Protein AF-A0A6N6VVK5-F1 (afdb_monomer)

Solvent-accessible surface area (backbone atoms only — not comparable to full-atom values): 15541 Å² total; per-residue (Å²): 109,68,68,51,53,50,50,18,48,57,48,13,49,44,52,65,76,68,57,92,74,58,57,48,42,50,53,51,51,40,42,53,57,29,54,77,76,74,82,47,65,14,42,32,78,93,77,74,37,81,33,44,57,71,82,47,49,40,66,47,51,69,76,51,37,70,45,72,78,43,89,62,37,61,38,56,48,29,26,48,38,40,44,29,48,40,49,30,50,56,53,48,54,53,46,50,65,72,79,45,90,68,56,68,66,58,54,50,45,56,50,48,54,57,66,69,30,66,67,50,55,51,46,70,72,46,72,41,48,70,71,32,48,46,61,32,39,52,48,50,29,50,53,22,56,74,69,66,36,61,67,61,21,50,51,36,51,56,54,44,50,26,54,32,56,67,49,17,58,54,26,31,52,55,8,48,51,29,46,75,75,42,59,78,85,45,24,58,57,10,48,49,32,24,52,52,10,51,51,48,37,44,48,41,69,63,46,50,43,52,74,65,47,93,65,93,77,56,76,69,50,65,83,39,47,88,49,23,95,42,75,66,42,40,72,42,9,67,77,80,37,42,69,58,40,48,54,66,57,66,30,67,78,52,47,54,50,52,45,57,56,48,50,56,52,49,59,52,36,64,71,66,81,76,52,89,54,81,89,73,60,74,94,122

Secondary structure (DSSP, 8-state):
-HHHHHHHHHHHHHHHHH-S--HHHHHHHHHHHGGGTSSSTT-BTTTTBS-GGGT---TTHHHHGGGGGSSSHHHHHHHHHHHHHHHHHHHHHHHHHHH----HHHHHHHHHHHHTSHHHHHHHHSSS-GGGGHHHHHHHHHHHHHTT-HHHHHHHHHHHHTT-TTHHHHHHHHHHHHHHHS-HHHHHHHHHHHHHHHHHHHIIIIIIHHHH-SSS--HHHHHTTTT-SSHHHHHTHHHHSHHHHHHHHT-HHHHHHHHHHHHHHHHHHHHSSS-TTSS-----

Foldseek 3Di:
DVVLLVVLLVQLVCLVPPDDPCPVLVQLLQQLPPCPDPVQRRQGPPVNASYPLLQWQAQCSVVLNVLNVDDPSLSVLSSVLSVLVSLLLVVLLVCCVPVHPDDPLVVVLVSVLVCPAVQNVVCSVDSGDLSSNQSNLVSQLVVCLVVVPVVSNLVSLVVNCNSGLCQLVVLLVQLVCQCVQHDPSSNVSSVSSNVSSVVSNCCRPPPVNVVSDPDDDDPVVVVQVLQHPDPVSNVCSCPVPVPSVCCVCPPPVNVVSVCVSVVSVVVVCVVVVPRPPPPDPDDD

Sequence (284 aa):
MIIFLLLTFSYGLKGFYLTESGYDVGFFLQALSNPYYNGIFQFKTISGINSFFLNHFEPFLFLLYPIKFLPYPSFFLYCLIFFFIALTFIFGIKFINKETNFPIEIK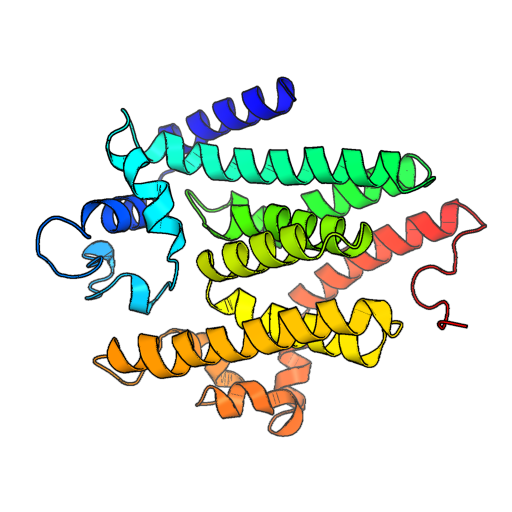FSLLLTCATSPFWIGVISYEFHEFSFIPFLYLMLFIFWYKKSYYKFLFFALLSLCFKETISITFIWSGLLLILFSIKKDKKFGFTLFILGVIFYYIYFKIILVNLKESSDTNFIGYYAKLGNSMFEVALSPILKPHVFIQSVMQFKNLSYLFCYYYLFCYILKKDGNHCCLLFQPFL

Nearest PDB structures (foldseek):
  5cwq-assembly1_A  TM=2.772E-01  e=7.875E+00  synthetic construct
  2yv6-assembly1_A  TM=2.882E-01  e=9.778E+00  Homo sapiens

Radius of gyration: 20.95 Å; Cα contacts (8 Å, |Δi|>4): 281; chains: 1; bounding box: 50×51×64 Å

Structure (mmCIF, N/CA/C/O backbone):
data_AF-A0A6N6VVK5-F1
#
_entry.id   AF-A0A6N6VVK5-F1
#
loop_
_atom_site.group_PDB
_atom_site.id
_atom_site.type_symbol
_atom_site.label_atom_id
_atom_site.label_alt_id
_atom_site.label_comp_id
_atom_site.label_asym_id
_atom_site.label_entity_id
_atom_site.label_seq_id
_atom_site.pdbx_PDB_ins_code
_atom_site.Cartn_x
_atom_site.Cartn_y
_atom_site.Cartn_z
_atom_site.occupancy
_atom_site.B_iso_or_equiv
_atom_site.auth_seq_id
_atom_site.auth_comp_id
_atom_site.auth_asym_id
_atom_site.auth_atom_id
_atom_site.pdbx_PDB_model_num
ATOM 1 N N . MET A 1 1 ? 3.630 18.410 11.735 1.00 62.56 1 MET A N 1
ATOM 2 C CA . MET A 1 1 ? 3.543 18.509 10.259 1.00 62.56 1 MET A CA 1
ATOM 3 C C . MET A 1 1 ? 4.848 19.029 9.672 1.00 62.56 1 MET A C 1
ATOM 5 O O . MET A 1 1 ? 5.455 18.294 8.916 1.00 62.56 1 MET A O 1
ATOM 9 N N . ILE A 1 2 ? 5.330 20.209 10.081 1.00 72.56 2 ILE A N 1
ATOM 10 C CA . ILE A 1 2 ? 6.598 20.795 9.595 1.00 72.56 2 ILE A CA 1
ATOM 11 C C . ILE A 1 2 ? 7.795 19.848 9.784 1.00 72.56 2 ILE A C 1
ATOM 13 O O . ILE A 1 2 ? 8.503 19.578 8.827 1.00 72.56 2 ILE A O 1
ATOM 17 N N . ILE A 1 3 ? 7.955 19.254 10.973 1.00 73.81 3 ILE A N 1
ATOM 18 C CA . ILE A 1 3 ? 9.037 18.288 11.251 1.00 73.81 3 ILE A CA 1
ATOM 19 C C . ILE A 1 3 ? 9.000 17.092 10.284 1.00 73.81 3 ILE A C 1
ATOM 21 O O . ILE A 1 3 ? 10.028 16.696 9.754 1.00 73.81 3 ILE A O 1
ATOM 25 N N . PHE A 1 4 ? 7.814 16.551 9.992 1.00 72.06 4 PHE A N 1
ATOM 26 C CA . PHE A 1 4 ? 7.667 15.434 9.055 1.00 72.06 4 PHE A CA 1
ATOM 27 C C . PHE A 1 4 ? 8.006 15.825 7.610 1.00 72.06 4 PHE A C 1
ATOM 29 O O . PHE A 1 4 ? 8.591 15.022 6.891 1.00 72.06 4 PHE A O 1
ATOM 36 N N . LEU A 1 5 ? 7.673 17.051 7.192 1.00 72.00 5 LEU A N 1
ATOM 37 C CA . LEU A 1 5 ? 8.031 17.564 5.866 1.00 72.00 5 LEU A CA 1
ATOM 38 C C . LEU A 1 5 ? 9.539 17.813 5.748 1.00 72.00 5 LEU A C 1
ATOM 40 O O . LEU A 1 5 ? 10.129 17.462 4.732 1.00 72.00 5 LEU A O 1
ATOM 44 N N . LEU A 1 6 ? 10.172 18.338 6.800 1.00 74.06 6 LEU A N 1
ATOM 45 C CA . LEU A 1 6 ? 11.626 18.504 6.852 1.00 74.06 6 LEU A CA 1
ATOM 46 C C . LEU A 1 6 ? 12.341 17.153 6.794 1.00 74.06 6 LEU A C 1
ATOM 48 O O . LEU A 1 6 ? 13.243 16.988 5.985 1.00 74.06 6 LEU A O 1
ATOM 52 N N . LEU A 1 7 ? 11.889 16.160 7.568 1.00 73.44 7 LEU A N 1
ATOM 53 C CA . LEU A 1 7 ? 12.437 14.802 7.509 1.00 73.44 7 LEU A CA 1
ATOM 54 C C . LEU A 1 7 ? 12.236 14.169 6.128 1.00 73.44 7 LEU A C 1
ATOM 56 O O . LEU A 1 7 ? 13.166 13.570 5.603 1.00 73.44 7 LEU A O 1
ATOM 60 N N . THR A 1 8 ? 11.064 14.353 5.514 1.00 75.00 8 THR A N 1
ATOM 61 C CA . THR A 1 8 ? 10.783 13.899 4.139 1.00 75.00 8 THR A CA 1
ATOM 62 C C . THR A 1 8 ? 11.792 14.484 3.155 1.00 75.00 8 THR A C 1
ATOM 64 O O . THR A 1 8 ? 12.382 13.753 2.365 1.00 75.00 8 THR A O 1
ATOM 67 N N . PHE A 1 9 ? 12.039 15.791 3.241 1.00 75.75 9 PHE A N 1
ATOM 68 C CA . PHE A 1 9 ? 12.973 16.489 2.367 1.00 75.75 9 PHE A CA 1
ATOM 69 C C . PHE A 1 9 ? 14.430 16.065 2.609 1.00 75.75 9 PHE A C 1
ATOM 71 O O . PHE A 1 9 ? 15.146 15.743 1.663 1.00 75.75 9 PHE A O 1
ATOM 78 N N . SER A 1 10 ? 14.867 15.986 3.870 1.00 73.94 10 SER A N 1
ATOM 79 C CA . SER A 1 10 ? 16.215 15.531 4.235 1.00 73.94 10 SER A CA 1
ATOM 80 C C . SER A 1 10 ? 16.485 14.092 3.792 1.00 73.94 10 SER A C 1
ATOM 82 O O . SER A 1 10 ? 17.588 13.783 3.344 1.00 73.94 10 SER A O 1
ATOM 84 N N . TYR A 1 11 ? 15.486 13.212 3.867 1.00 69.12 11 TYR A N 1
ATOM 85 C CA . TYR A 1 11 ? 15.603 11.851 3.348 1.00 69.12 11 TYR A CA 1
ATOM 86 C C . TYR A 1 11 ? 15.550 11.790 1.822 1.00 69.12 11 TYR A C 1
ATOM 88 O O . TYR A 1 11 ? 16.253 10.967 1.247 1.00 69.12 11 TYR A O 1
ATOM 96 N N . GLY A 1 12 ? 14.801 12.675 1.161 1.00 67.44 12 GLY A N 1
ATOM 97 C CA . GLY A 1 12 ? 14.883 12.851 -0.289 1.00 67.44 12 GLY A CA 1
ATOM 98 C C . GLY A 1 12 ? 16.299 13.212 -0.743 1.00 67.44 12 GLY A C 1
ATOM 99 O O . GLY A 1 12 ? 16.801 12.642 -1.706 1.00 67.44 12 GLY A O 1
ATOM 100 N N . LEU A 1 13 ? 16.985 14.088 0.001 1.00 73.06 13 LEU A N 1
ATOM 101 C CA . LEU A 1 13 ? 18.389 14.428 -0.254 1.00 73.06 13 LEU A CA 1
ATOM 102 C C . LEU A 1 13 ? 19.315 13.232 -0.016 1.00 73.06 13 LEU A C 1
ATOM 104 O O . LEU A 1 13 ? 20.186 12.971 -0.841 1.00 73.06 13 LEU A O 1
ATOM 108 N N . LYS A 1 14 ? 19.108 12.472 1.068 1.00 75.50 14 LYS A N 1
ATOM 109 C CA . LYS A 1 14 ? 19.841 11.218 1.308 1.00 75.50 14 LYS A CA 1
ATOM 110 C C . LYS A 1 14 ? 19.645 10.243 0.145 1.00 75.50 14 LYS A C 1
ATOM 112 O O . LYS A 1 14 ? 20.624 9.732 -0.373 1.00 75.50 14 LYS A O 1
ATOM 117 N N . GLY A 1 15 ? 18.403 10.010 -0.268 1.00 66.50 15 GLY A N 1
ATOM 118 C CA . GLY A 1 15 ? 18.075 9.146 -1.398 1.00 66.50 15 GLY A CA 1
ATOM 119 C C . GLY A 1 15 ? 18.758 9.602 -2.684 1.00 66.50 15 GLY A C 1
ATOM 120 O O . GLY A 1 15 ? 19.369 8.809 -3.376 1.00 66.50 15 GLY A O 1
ATOM 121 N N . PHE A 1 16 ? 18.739 10.900 -2.974 1.00 66.62 16 PHE A N 1
ATOM 122 C CA . PHE A 1 16 ? 19.335 11.435 -4.197 1.00 66.62 16 PHE A CA 1
ATOM 123 C C . PHE A 1 16 ? 20.873 11.389 -4.221 1.00 66.62 16 PHE A C 1
ATOM 125 O O . PHE A 1 16 ? 21.449 11.143 -5.275 1.00 66.62 16 PHE A O 1
ATOM 132 N N . TYR A 1 17 ? 21.542 11.629 -3.088 1.00 69.75 17 TYR A N 1
ATOM 133 C CA . TYR A 1 17 ? 23.006 11.742 -3.034 1.00 69.75 17 TYR A CA 1
ATOM 134 C C . TYR A 1 17 ? 23.734 10.492 -2.520 1.00 69.75 17 TYR A C 1
ATOM 136 O O . TYR A 1 17 ? 24.942 10.393 -2.717 1.00 69.75 17 TYR A O 1
ATOM 144 N N . LEU A 1 18 ? 23.052 9.578 -1.820 1.00 64.62 18 LEU A N 1
ATOM 145 C CA . LEU A 1 18 ? 23.696 8.518 -1.028 1.00 64.62 18 LEU A CA 1
ATOM 146 C C . LEU A 1 18 ? 23.216 7.094 -1.357 1.00 64.62 18 LEU A C 1
ATOM 148 O O . LEU A 1 18 ? 23.623 6.160 -0.670 1.00 64.62 18 LEU A O 1
ATOM 152 N N . THR A 1 19 ? 22.361 6.895 -2.364 1.00 64.69 19 THR A N 1
ATOM 153 C CA . THR A 1 19 ? 22.017 5.544 -2.847 1.00 64.69 19 THR A CA 1
ATOM 154 C C . THR A 1 19 ? 22.910 5.145 -4.010 1.00 64.69 19 THR A C 1
ATOM 156 O O . THR A 1 19 ? 23.061 5.902 -4.965 1.00 64.69 19 THR A O 1
ATOM 159 N N . GLU A 1 20 ? 23.479 3.945 -3.940 1.00 58.28 20 GLU A N 1
ATOM 160 C CA . GLU A 1 20 ? 24.541 3.512 -4.852 1.00 58.28 20 GLU A CA 1
ATOM 161 C C . GLU A 1 20 ? 24.038 2.961 -6.199 1.00 58.28 20 GLU A C 1
ATOM 163 O O . GLU A 1 20 ? 24.830 2.876 -7.134 1.00 58.28 20 GLU A O 1
ATOM 168 N N . SER A 1 21 ? 22.755 2.586 -6.333 1.00 74.62 21 SER A N 1
ATOM 169 C CA . SER A 1 21 ? 22.298 1.803 -7.497 1.00 74.62 21 SER A CA 1
ATOM 170 C C . SER A 1 21 ? 21.512 2.589 -8.552 1.00 74.62 21 SER A C 1
ATOM 172 O O . SER A 1 21 ? 21.665 2.327 -9.744 1.00 74.62 21 SER A O 1
ATOM 174 N N . GLY A 1 22 ? 20.653 3.527 -8.145 1.00 75.75 22 GLY A N 1
ATOM 175 C CA . GLY A 1 22 ? 19.688 4.196 -9.022 1.00 75.75 22 GLY A CA 1
ATOM 176 C C . GLY A 1 22 ? 18.659 3.253 -9.666 1.00 75.75 22 GLY A C 1
ATOM 177 O O . GLY A 1 22 ? 17.978 3.670 -10.608 1.00 75.75 22 GLY A O 1
ATOM 178 N N . TYR A 1 23 ? 18.581 1.985 -9.241 1.00 82.81 23 TYR A N 1
ATOM 179 C CA . TYR A 1 23 ? 17.905 0.924 -9.984 1.00 82.81 23 TYR A CA 1
ATOM 180 C C . TYR A 1 23 ? 16.386 1.114 -10.032 1.00 82.81 23 TYR A C 1
ATOM 182 O O . TYR A 1 23 ? 15.823 1.239 -11.124 1.00 82.81 23 TYR A O 1
ATOM 190 N N . ASP A 1 24 ? 15.712 1.184 -8.877 1.00 83.25 24 ASP A N 1
ATOM 191 C CA . ASP A 1 24 ? 14.250 1.314 -8.853 1.00 83.25 24 ASP A CA 1
ATOM 192 C C . ASP A 1 24 ? 13.833 2.676 -9.411 1.00 83.25 24 ASP A C 1
ATOM 194 O O . ASP A 1 24 ? 12.939 2.785 -10.249 1.00 83.25 24 ASP A O 1
ATOM 198 N N . VAL A 1 25 ? 14.529 3.743 -9.022 1.00 86.19 25 VAL A N 1
ATOM 199 C CA . VAL A 1 25 ? 14.211 5.091 -9.506 1.00 86.19 25 VAL A CA 1
ATOM 200 C C . VAL A 1 25 ? 14.391 5.191 -11.019 1.00 86.19 25 VAL A C 1
ATOM 202 O O . VAL A 1 25 ? 13.521 5.736 -11.700 1.00 86.19 2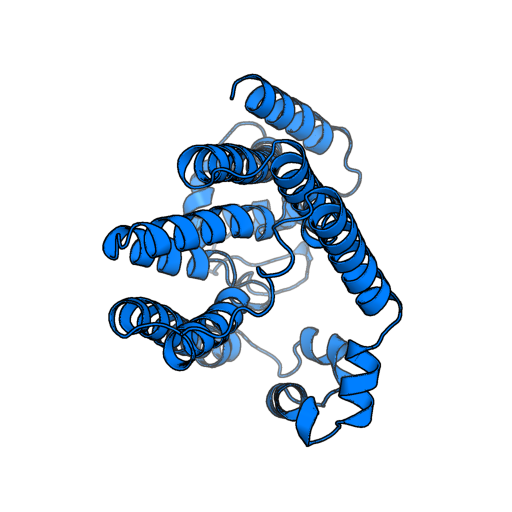5 VAL A O 1
ATOM 205 N N . GLY A 1 26 ? 15.466 4.626 -11.572 1.00 85.69 26 GLY A N 1
ATOM 206 C CA . GLY A 1 26 ? 15.686 4.551 -13.016 1.00 85.69 26 GLY A CA 1
ATOM 207 C C . GLY A 1 26 ? 14.576 3.781 -13.732 1.00 85.69 26 GLY A C 1
ATOM 208 O O . GLY A 1 26 ? 14.073 4.233 -14.764 1.00 85.69 26 GLY A O 1
ATOM 209 N N . PHE A 1 27 ? 14.127 2.668 -13.149 1.00 82.94 27 PHE A N 1
ATOM 210 C CA . PHE A 1 27 ? 13.027 1.856 -13.666 1.00 82.94 27 PHE A CA 1
ATOM 211 C C . PHE A 1 27 ? 11.714 2.639 -13.759 1.00 82.94 27 PHE A C 1
ATOM 213 O O . PHE A 1 27 ? 11.041 2.620 -14.795 1.00 82.94 27 PHE A O 1
ATOM 220 N N . PHE A 1 28 ? 11.366 3.383 -12.711 1.00 87.31 28 PHE A N 1
ATOM 221 C CA . PHE A 1 28 ? 10.156 4.200 -12.686 1.00 87.31 28 PHE A CA 1
ATOM 222 C C . PHE A 1 28 ? 10.257 5.445 -13.571 1.00 87.31 28 PHE A C 1
ATOM 224 O O . PHE A 1 28 ? 9.301 5.776 -14.270 1.00 87.31 28 PHE A O 1
ATOM 231 N N . LEU A 1 29 ? 11.414 6.105 -13.638 1.00 87.44 29 LEU A N 1
ATOM 232 C CA . LEU A 1 29 ? 11.623 7.231 -14.556 1.00 87.44 29 LEU A CA 1
ATOM 233 C C . LEU A 1 29 ? 11.531 6.807 -16.024 1.00 87.44 29 LEU A C 1
ATOM 235 O O . LEU A 1 29 ? 10.946 7.527 -16.840 1.00 87.44 29 LEU A O 1
ATOM 239 N N . GLN A 1 30 ? 12.051 5.627 -16.361 1.00 84.38 30 GLN A N 1
ATOM 240 C CA . GLN A 1 30 ? 11.882 5.038 -17.685 1.00 84.38 30 GLN A CA 1
ATOM 241 C C . GLN A 1 30 ? 10.399 4.769 -17.982 1.00 84.38 30 GLN A C 1
ATOM 243 O O . GLN A 1 30 ? 9.906 5.145 -19.048 1.00 84.38 30 GLN A O 1
ATOM 248 N N . ALA A 1 31 ? 9.666 4.203 -17.019 1.00 82.00 31 ALA A N 1
ATOM 249 C CA . ALA A 1 31 ? 8.228 3.960 -17.132 1.00 82.00 31 ALA A CA 1
ATOM 250 C C . ALA A 1 31 ? 7.412 5.243 -17.351 1.00 82.00 31 ALA A C 1
ATOM 252 O O . ALA A 1 31 ? 6.446 5.228 -18.109 1.00 82.00 31 ALA A O 1
ATOM 253 N N . LEU A 1 32 ? 7.804 6.359 -16.726 1.00 84.44 32 LEU A N 1
ATOM 254 C CA . LEU A 1 32 ? 7.166 7.669 -16.910 1.00 84.44 32 LEU A CA 1
ATOM 255 C C . LEU A 1 32 ? 7.534 8.326 -18.248 1.00 84.44 32 LEU A C 1
ATOM 257 O O . LEU A 1 32 ? 6.753 9.102 -18.805 1.00 84.44 32 LEU A O 1
ATOM 261 N N . SER A 1 33 ? 8.720 8.028 -18.775 1.00 77.31 33 SER A N 1
ATOM 262 C CA . SER A 1 33 ? 9.236 8.640 -20.003 1.00 77.31 33 SER A CA 1
ATOM 263 C C . SER A 1 33 ? 8.720 7.948 -21.264 1.00 77.31 33 SER A C 1
ATOM 265 O O . SER A 1 33 ? 8.359 8.625 -22.226 1.00 77.31 33 SER A O 1
ATOM 267 N N . ASN A 1 34 ? 8.597 6.620 -21.236 1.00 70.25 34 ASN A N 1
ATOM 268 C CA . ASN A 1 34 ? 8.286 5.786 -22.400 1.00 70.25 34 ASN A CA 1
ATOM 269 C C . ASN A 1 34 ? 6.843 5.773 -22.952 1.00 70.25 34 ASN A C 1
ATOM 271 O O . ASN A 1 34 ? 6.716 5.439 -24.129 1.00 70.25 34 ASN A O 1
ATOM 275 N N . PRO A 1 35 ? 5.758 6.153 -22.241 1.00 63.34 35 PRO A N 1
ATOM 276 C CA . PRO A 1 35 ? 4.406 6.058 -22.799 1.00 63.34 35 PRO A CA 1
ATOM 277 C C . PRO A 1 35 ? 4.162 6.991 -23.997 1.00 63.34 35 PRO A C 1
ATOM 279 O O . PRO A 1 35 ? 3.171 6.822 -24.697 1.00 63.34 35 PRO A O 1
ATOM 282 N N . TYR A 1 36 ? 5.042 7.972 -24.232 1.00 57.56 36 TYR A N 1
ATOM 283 C CA . TYR A 1 36 ? 4.778 9.088 -25.146 1.00 57.56 36 TYR A CA 1
ATOM 284 C C . TYR A 1 36 ? 5.713 9.172 -26.355 1.00 57.56 36 TYR A C 1
ATOM 286 O O . TYR A 1 36 ? 5.443 9.970 -27.244 1.00 57.56 36 TYR A O 1
ATOM 294 N N . TYR A 1 37 ? 6.786 8.376 -26.414 1.00 52.97 37 TYR A N 1
ATOM 295 C CA . TYR A 1 37 ? 7.773 8.515 -27.492 1.00 52.97 37 TYR A CA 1
ATOM 296 C C . TYR A 1 37 ? 7.507 7.614 -28.707 1.00 52.97 37 TYR A C 1
ATOM 298 O O . TYR A 1 37 ? 7.725 8.069 -29.820 1.00 52.97 37 TYR A O 1
ATOM 306 N N . ASN A 1 38 ? 6.981 6.392 -28.529 1.00 51.97 38 ASN A N 1
ATOM 307 C CA . ASN A 1 38 ? 6.912 5.402 -29.623 1.00 51.97 38 ASN A CA 1
ATOM 308 C C . ASN A 1 38 ? 5.560 4.672 -29.768 1.00 51.97 38 ASN A C 1
ATOM 310 O O . ASN A 1 38 ? 5.486 3.669 -30.469 1.00 51.97 38 ASN A O 1
ATOM 314 N N . GLY A 1 39 ? 4.497 5.093 -29.068 1.00 54.34 39 GLY A N 1
ATOM 315 C CA . GLY A 1 39 ? 3.194 4.398 -29.097 1.00 54.34 39 GLY A CA 1
ATOM 316 C C . GLY A 1 39 ? 3.182 3.001 -28.447 1.00 54.34 39 GLY A C 1
ATOM 317 O O . GLY A 1 39 ? 2.145 2.344 -28.425 1.00 54.34 39 GLY A O 1
ATOM 318 N N . ILE A 1 40 ? 4.313 2.559 -27.884 1.00 55.16 40 ILE A N 1
ATOM 319 C CA . ILE A 1 40 ? 4.466 1.297 -27.155 1.00 55.16 40 ILE A CA 1
ATOM 320 C C . ILE A 1 40 ? 4.374 1.607 -25.659 1.00 55.16 40 ILE A C 1
ATOM 322 O O . ILE A 1 40 ? 5.197 2.346 -25.113 1.00 55.16 40 ILE A O 1
ATOM 326 N N . PHE A 1 41 ? 3.358 1.065 -24.987 1.00 57.66 41 PHE A N 1
ATOM 327 C CA . PHE A 1 41 ? 3.116 1.317 -23.567 1.00 57.66 41 PHE A CA 1
ATOM 328 C C . PHE A 1 41 ? 4.298 0.860 -22.693 1.00 57.66 41 PHE A C 1
ATOM 330 O O . PHE A 1 41 ? 4.467 -0.327 -22.415 1.00 57.66 41 PHE A O 1
ATOM 337 N N . GLN A 1 42 ? 5.060 1.840 -22.193 1.00 60.53 42 GLN A N 1
ATOM 338 C CA . GLN A 1 42 ? 6.001 1.708 -21.076 1.00 60.53 42 GLN A CA 1
ATOM 339 C C . GLN A 1 42 ? 7.056 0.593 -21.241 1.00 60.53 42 GLN A C 1
ATOM 341 O O . GLN A 1 42 ? 7.254 -0.206 -20.334 1.00 60.53 42 GLN A O 1
ATOM 346 N N . PHE A 1 43 ? 7.746 0.525 -22.382 1.00 61.84 43 PHE A N 1
ATOM 347 C CA . PHE A 1 43 ? 8.858 -0.418 -22.598 1.00 61.84 43 PHE A CA 1
ATOM 348 C C . PHE A 1 43 ? 9.929 -0.331 -21.485 1.00 61.84 43 PHE A C 1
ATOM 350 O O . PHE A 1 43 ? 10.183 0.757 -20.969 1.00 61.84 43 PHE A O 1
ATOM 357 N N . LYS A 1 44 ? 10.585 -1.437 -21.114 1.00 60.75 44 LYS A N 1
ATOM 358 C CA . LYS A 1 44 ? 11.650 -1.471 -20.092 1.00 60.75 44 LYS A CA 1
ATOM 359 C C . LYS A 1 44 ? 12.955 -2.007 -20.676 1.00 60.75 44 LYS A C 1
ATOM 361 O O . LYS A 1 44 ? 13.147 -3.220 -20.742 1.00 60.75 44 LYS A O 1
ATOM 366 N N . THR A 1 45 ? 13.900 -1.129 -21.020 1.00 59.88 45 THR A N 1
ATOM 367 C CA . THR A 1 45 ? 15.212 -1.583 -21.528 1.00 59.88 45 THR A CA 1
ATOM 368 C C . THR A 1 45 ? 16.060 -2.229 -20.429 1.00 59.88 45 THR A C 1
ATOM 370 O O . THR A 1 45 ? 16.776 -3.179 -20.716 1.00 59.88 45 THR A O 1
ATOM 373 N N . ILE A 1 46 ? 15.949 -1.772 -19.172 1.00 58.19 46 ILE A N 1
ATOM 374 C CA . ILE A 1 46 ? 16.792 -2.233 -18.046 1.00 58.19 46 ILE A CA 1
ATOM 375 C C . ILE A 1 46 ? 16.563 -3.717 -17.710 1.00 58.19 46 ILE A C 1
ATOM 377 O O . ILE A 1 46 ? 17.483 -4.405 -17.285 1.00 58.19 46 ILE A O 1
ATOM 381 N N . SER A 1 47 ? 15.346 -4.221 -17.926 1.00 59.19 47 SER A N 1
ATOM 382 C CA . SER A 1 47 ? 14.992 -5.630 -17.687 1.00 59.19 47 SER A CA 1
ATOM 383 C C . SER A 1 47 ? 14.779 -6.430 -18.976 1.00 59.19 47 SER A C 1
ATOM 385 O O . SER A 1 47 ? 14.474 -7.615 -18.901 1.00 59.19 47 SER A O 1
ATOM 387 N N . GLY A 1 48 ? 14.933 -5.800 -20.149 1.00 61.06 48 GLY A N 1
ATOM 388 C CA . GLY A 1 48 ? 14.650 -6.422 -21.446 1.00 61.06 48 GLY A CA 1
ATOM 389 C C . GLY A 1 48 ? 13.177 -6.799 -21.645 1.00 61.06 48 GLY A C 1
ATOM 390 O O . GLY A 1 48 ? 12.889 -7.752 -22.360 1.00 61.06 48 GLY A O 1
ATOM 391 N N . ILE A 1 49 ? 12.245 -6.096 -20.988 1.00 65.31 49 ILE A N 1
ATOM 392 C CA . ILE A 1 49 ? 10.815 -6.433 -20.994 1.00 65.31 49 ILE A CA 1
ATOM 393 C C . ILE A 1 49 ? 10.044 -5.438 -21.857 1.00 65.31 49 ILE A C 1
ATOM 395 O O . ILE A 1 49 ? 10.141 -4.221 -21.676 1.00 65.31 49 ILE A O 1
ATOM 399 N N . ASN A 1 50 ? 9.202 -5.969 -22.743 1.00 66.00 50 ASN A N 1
ATOM 400 C CA . ASN A 1 50 ? 8.493 -5.181 -23.751 1.00 66.00 50 ASN A CA 1
ATOM 401 C C . ASN A 1 50 ? 7.417 -4.236 -23.179 1.00 66.00 50 ASN A C 1
ATOM 403 O O . ASN A 1 50 ? 6.984 -3.311 -23.864 1.00 66.00 50 ASN A O 1
ATOM 407 N N . SER A 1 51 ? 7.012 -4.407 -21.915 1.00 71.00 51 SER A N 1
ATOM 408 C CA . SER A 1 51 ? 6.078 -3.505 -21.234 1.00 71.00 51 SER A CA 1
ATOM 409 C C . SER A 1 51 ? 6.264 -3.481 -19.717 1.00 71.00 51 SER A C 1
ATOM 411 O O . SER A 1 51 ? 6.491 -4.507 -19.079 1.00 71.00 51 SER A O 1
ATOM 413 N N . PHE A 1 52 ? 6.090 -2.313 -19.097 1.00 74.50 52 PHE A N 1
ATOM 414 C CA . PHE A 1 52 ? 6.140 -2.158 -17.648 1.00 74.50 52 PHE A CA 1
ATOM 415 C C . PHE A 1 52 ? 5.061 -2.983 -16.955 1.00 74.50 52 PHE A C 1
ATOM 417 O O . PHE A 1 52 ? 5.352 -3.635 -15.945 1.00 74.50 52 PHE A O 1
ATOM 424 N N . PHE A 1 53 ? 3.881 -3.017 -17.572 1.00 75.00 53 PHE A N 1
ATOM 425 C CA . PHE A 1 53 ? 2.678 -3.687 -17.095 1.00 75.00 53 PHE A CA 1
ATOM 426 C C . PHE A 1 53 ? 2.760 -5.215 -17.073 1.00 75.00 53 PHE A C 1
ATOM 428 O O . PHE A 1 53 ? 1.896 -5.850 -16.478 1.00 75.00 53 PHE A O 1
ATOM 435 N N . LEU A 1 54 ? 3.808 -5.806 -17.658 1.00 72.81 54 LEU A N 1
ATOM 436 C CA . LEU A 1 54 ? 4.070 -7.245 -17.564 1.00 72.81 54 LEU A CA 1
ATOM 437 C C . LEU A 1 54 ? 4.485 -7.694 -16.163 1.00 72.81 54 LEU A C 1
ATOM 439 O O . LEU A 1 54 ? 4.127 -8.788 -15.735 1.00 72.81 54 LEU A O 1
ATOM 443 N N . ASN A 1 55 ? 5.243 -6.852 -15.460 1.00 73.69 55 ASN A N 1
ATOM 444 C CA . ASN A 1 55 ? 5.738 -7.165 -14.119 1.00 73.69 55 ASN A CA 1
ATOM 445 C C . ASN A 1 55 ? 5.042 -6.357 -13.021 1.00 73.69 55 ASN A C 1
ATOM 447 O O . ASN A 1 55 ? 5.162 -6.705 -11.851 1.00 73.69 55 ASN A O 1
ATOM 451 N N . HIS A 1 56 ? 4.407 -5.245 -13.390 1.00 78.81 56 HIS A N 1
ATOM 452 C CA . HIS A 1 56 ? 3.876 -4.257 -12.461 1.00 78.81 56 HIS A CA 1
ATOM 453 C C . HIS A 1 56 ? 2.647 -3.596 -13.076 1.00 78.81 56 HIS A C 1
ATOM 455 O O . HIS A 1 56 ? 2.791 -2.751 -13.961 1.00 78.81 56 HIS A O 1
ATOM 461 N N . PHE A 1 57 ? 1.440 -3.923 -12.619 1.00 84.12 57 PHE A N 1
ATOM 462 C CA . PHE A 1 57 ? 0.250 -3.214 -13.085 1.00 84.12 57 PHE A CA 1
ATOM 463 C C . PHE A 1 57 ? -0.115 -2.061 -12.181 1.00 84.12 57 PHE A C 1
ATOM 465 O O . PHE A 1 57 ? -0.857 -2.185 -11.207 1.00 84.12 57 PHE A O 1
ATOM 472 N N . GLU A 1 58 ? 0.431 -0.910 -12.563 1.00 87.94 58 GLU A N 1
ATOM 473 C CA . GLU A 1 58 ? 0.443 0.285 -11.735 1.00 87.94 58 GLU A CA 1
ATOM 474 C C . GLU A 1 58 ? -0.071 1.511 -12.509 1.00 87.94 58 GLU A C 1
ATOM 476 O O . GLU A 1 58 ? 0.690 2.435 -12.815 1.00 87.94 58 GLU A O 1
ATOM 481 N N . PRO A 1 59 ? -1.375 1.559 -12.854 1.00 87.56 59 PRO A N 1
ATOM 482 C CA . PRO A 1 59 ? -1.970 2.711 -13.534 1.00 87.56 59 PRO A CA 1
ATOM 483 C C . PRO A 1 59 ? -1.731 4.060 -12.840 1.00 87.56 59 PRO A C 1
ATOM 485 O O . PRO A 1 59 ? -1.781 5.102 -13.493 1.00 87.56 59 PRO A O 1
ATOM 488 N N . PHE A 1 60 ? -1.453 4.081 -11.531 1.00 89.25 60 PHE A N 1
ATOM 489 C CA . PHE A 1 60 ? -1.153 5.319 -10.809 1.00 89.25 60 PHE A CA 1
ATOM 490 C C . PHE A 1 60 ? 0.041 6.088 -11.394 1.00 89.25 60 PHE A C 1
ATOM 492 O O . PHE A 1 60 ? 0.114 7.303 -11.219 1.00 89.25 60 PHE A O 1
ATOM 499 N N . LEU A 1 61 ? 0.944 5.428 -12.127 1.00 87.19 61 LEU A N 1
ATOM 500 C CA . LEU A 1 61 ? 2.079 6.089 -12.772 1.00 87.19 61 LEU A CA 1
ATOM 501 C C . LEU A 1 61 ? 1.653 7.181 -13.756 1.00 87.19 61 LEU A C 1
ATOM 503 O O . LEU A 1 61 ? 2.368 8.169 -13.906 1.00 87.19 61 LEU A O 1
ATOM 507 N N . PHE A 1 62 ? 0.461 7.089 -14.353 1.00 85.94 62 PHE A N 1
ATOM 508 C CA . PHE A 1 62 ? -0.076 8.179 -15.174 1.00 85.94 62 PHE A CA 1
ATOM 509 C C . PHE A 1 62 ? -0.290 9.470 -14.371 1.00 85.94 62 PHE A C 1
ATOM 511 O O . PHE A 1 62 ? -0.106 10.560 -14.906 1.00 85.94 62 PHE A O 1
ATOM 518 N N . LEU A 1 63 ? -0.607 9.370 -13.075 1.00 88.56 63 LEU A N 1
ATOM 519 C CA . LEU A 1 63 ? -0.721 10.531 -12.184 1.00 88.56 63 LEU A CA 1
ATOM 520 C C . LEU A 1 63 ? 0.646 11.131 -11.846 1.00 88.56 63 LEU A C 1
ATOM 522 O O . LEU A 1 63 ? 0.741 12.327 -11.579 1.00 88.56 63 LEU A O 1
ATOM 526 N N . LEU A 1 64 ? 1.699 10.313 -11.865 1.00 89.94 64 LEU A N 1
ATOM 527 C CA . LEU A 1 64 ? 3.071 10.756 -11.623 1.00 89.94 64 LEU A CA 1
ATOM 528 C C . LEU A 1 64 ? 3.756 11.290 -12.884 1.00 89.94 64 LEU A C 1
ATOM 530 O O . LEU A 1 64 ? 4.854 11.831 -12.791 1.00 89.94 64 LEU A O 1
ATOM 534 N N . TYR A 1 65 ? 3.113 11.204 -14.052 1.00 88.19 65 TYR A N 1
ATOM 535 C CA . TYR A 1 65 ? 3.672 11.676 -15.317 1.00 88.19 65 TYR A CA 1
ATOM 536 C C . TYR A 1 65 ? 4.244 13.104 -15.268 1.00 88.19 65 TYR A C 1
ATOM 538 O O . TYR A 1 65 ? 5.363 13.293 -15.750 1.00 88.19 65 TYR A O 1
ATOM 546 N N . PRO A 1 66 ? 3.579 14.102 -14.647 1.00 89.94 66 PRO A N 1
ATOM 547 C CA . PRO A 1 66 ? 4.123 15.457 -14.577 1.00 89.94 66 PRO A CA 1
ATOM 548 C C . PRO A 1 66 ? 5.488 15.555 -13.878 1.00 89.94 66 PRO A C 1
ATOM 550 O O . PRO A 1 66 ? 6.254 16.470 -14.174 1.00 89.94 66 PRO A O 1
ATOM 553 N N . ILE A 1 67 ? 5.830 14.608 -12.993 1.00 90.00 67 ILE A N 1
ATOM 554 C CA . ILE A 1 67 ? 7.091 14.615 -12.235 1.00 90.00 67 ILE A CA 1
ATOM 555 C C . ILE A 1 67 ? 8.297 14.544 -13.162 1.00 90.00 67 ILE A C 1
ATOM 557 O O . ILE A 1 67 ? 9.316 15.156 -12.857 1.00 90.00 67 ILE A O 1
ATOM 561 N N . LYS A 1 68 ? 8.186 13.876 -14.317 1.00 87.94 68 LYS A N 1
ATOM 562 C CA . LYS A 1 68 ? 9.316 13.728 -15.247 1.00 87.94 68 LYS A CA 1
ATOM 563 C C . LYS A 1 68 ? 9.847 15.063 -15.784 1.00 87.94 68 LYS A C 1
ATOM 565 O O . LYS A 1 68 ? 10.971 15.112 -16.265 1.00 87.94 68 LYS A O 1
ATOM 570 N N . PHE A 1 69 ? 9.027 16.115 -15.743 1.00 89.44 69 PHE A N 1
ATOM 571 C CA . PHE A 1 69 ? 9.377 17.449 -16.232 1.00 89.44 69 PHE A CA 1
ATOM 572 C C . PHE A 1 69 ? 9.961 18.357 -15.143 1.00 89.44 69 PHE A C 1
ATOM 574 O O . PHE A 1 69 ? 10.362 19.481 -15.437 1.00 89.44 69 PHE A O 1
ATOM 581 N N . LEU A 1 70 ? 9.991 17.903 -13.887 1.00 91.25 70 LEU A N 1
ATOM 582 C CA . LEU A 1 70 ? 1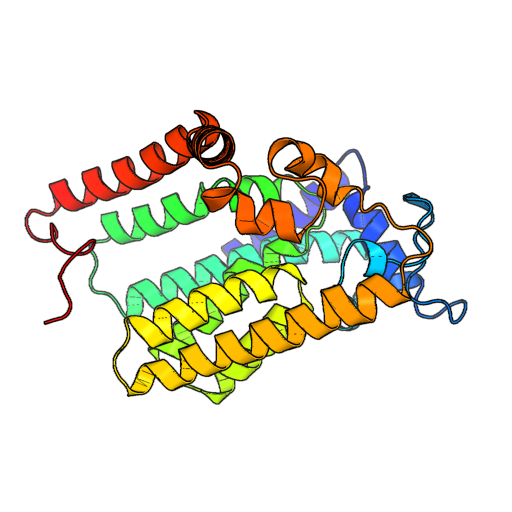0.592 18.652 -12.791 1.00 91.25 70 LEU A CA 1
ATOM 583 C C . LEU A 1 70 ? 12.125 18.579 -12.859 1.00 91.25 70 LEU A C 1
ATOM 585 O O . LEU A 1 70 ? 12.675 17.588 -13.346 1.00 91.25 70 LEU A O 1
ATOM 589 N N . PRO A 1 71 ? 12.837 19.589 -12.330 1.00 89.12 71 PRO A N 1
ATOM 590 C CA . PRO A 1 71 ? 14.280 19.492 -12.160 1.00 89.12 71 PRO A CA 1
ATOM 591 C C . PRO A 1 71 ? 14.593 18.339 -11.200 1.00 89.12 71 PRO A C 1
ATOM 593 O O . PRO A 1 71 ? 14.101 18.326 -10.077 1.00 89.12 71 PRO A O 1
ATOM 596 N N . TYR A 1 72 ? 15.411 17.377 -11.632 1.00 87.56 72 TYR A N 1
ATOM 597 C CA . TYR A 1 72 ? 15.763 16.183 -10.848 1.00 87.56 72 TYR A CA 1
ATOM 598 C C . TYR A 1 72 ? 14.539 15.315 -10.471 1.00 87.56 72 TYR A C 1
ATOM 600 O O . TYR A 1 72 ? 14.201 15.179 -9.295 1.00 87.56 72 TYR A O 1
ATOM 608 N N . PRO A 1 73 ? 13.860 14.677 -11.442 1.00 89.06 73 PRO A N 1
ATOM 609 C CA . PRO A 1 73 ? 12.625 13.926 -11.191 1.00 89.06 73 PRO A CA 1
ATOM 610 C C . PRO A 1 73 ? 12.815 12.741 -10.223 1.00 89.06 73 PRO A C 1
ATOM 612 O O . PRO A 1 73 ? 11.894 12.390 -9.487 1.00 89.06 73 PRO A O 1
ATOM 615 N N . SER A 1 74 ? 14.025 12.175 -10.153 1.00 87.44 74 SER A N 1
ATOM 616 C CA . SER A 1 74 ? 14.415 11.163 -9.163 1.00 87.44 74 SER A CA 1
ATOM 617 C C . SER A 1 74 ? 14.244 11.648 -7.723 1.00 87.44 74 SER A C 1
ATOM 619 O O . SER A 1 74 ? 13.675 10.934 -6.901 1.00 87.44 74 SER A O 1
ATOM 621 N N . PHE A 1 75 ? 14.668 12.879 -7.419 1.00 87.69 75 PHE A N 1
ATOM 622 C CA . PHE A 1 75 ? 14.536 13.475 -6.087 1.00 87.69 75 PHE A CA 1
ATOM 623 C C . PHE A 1 75 ? 13.068 13.538 -5.636 1.00 87.69 75 PHE A C 1
ATOM 625 O O . PHE A 1 75 ? 12.741 13.216 -4.491 1.00 87.69 75 PHE A O 1
ATOM 632 N N . PHE A 1 76 ? 12.163 13.900 -6.546 1.00 89.31 76 PHE A N 1
ATOM 633 C CA . PHE A 1 76 ? 10.732 13.971 -6.252 1.00 89.31 76 PHE A CA 1
ATOM 634 C C . PHE A 1 76 ? 10.112 12.592 -6.015 1.00 89.31 76 PHE A C 1
ATOM 636 O O . PHE A 1 76 ? 9.292 12.456 -5.106 1.00 89.31 76 PHE A O 1
ATOM 643 N N . LEU A 1 77 ? 10.525 11.566 -6.768 1.00 89.19 77 LEU A N 1
ATOM 644 C CA . LEU A 1 77 ? 10.102 10.186 -6.510 1.00 89.19 77 LEU A CA 1
ATOM 645 C C . LEU A 1 77 ? 10.524 9.735 -5.105 1.00 89.19 77 LEU A C 1
ATOM 647 O O . LEU A 1 77 ? 9.679 9.268 -4.342 1.00 89.19 77 LEU A O 1
ATOM 651 N N . TYR A 1 78 ? 11.772 9.983 -4.702 1.00 86.19 78 TYR A N 1
ATOM 652 C CA . TYR A 1 78 ? 12.225 9.716 -3.330 1.00 86.19 78 TYR A CA 1
ATOM 653 C C . TYR A 1 78 ? 11.378 10.429 -2.272 1.00 86.19 78 TYR A C 1
ATOM 655 O O . TYR A 1 78 ? 10.959 9.826 -1.281 1.00 86.19 78 TYR A O 1
ATOM 663 N N . CYS A 1 79 ? 11.091 11.715 -2.484 1.00 87.44 79 CYS A N 1
ATOM 664 C CA . CYS A 1 79 ? 10.277 12.495 -1.555 1.00 87.44 79 CYS A CA 1
ATOM 665 C C . CYS A 1 79 ? 8.868 11.911 -1.385 1.00 87.44 79 CYS A C 1
ATOM 667 O O . CYS A 1 79 ? 8.319 11.974 -0.284 1.00 87.44 79 CYS A O 1
ATOM 669 N N . LEU A 1 80 ? 8.282 11.319 -2.432 1.00 90.19 80 LEU A N 1
ATOM 670 C CA . LEU A 1 80 ? 6.942 10.736 -2.354 1.00 90.19 80 LEU A CA 1
ATOM 671 C C . LEU A 1 80 ? 6.852 9.589 -1.346 1.00 90.19 80 LEU A C 1
ATOM 673 O O . LEU A 1 80 ? 5.871 9.538 -0.605 1.00 90.19 80 LEU A O 1
ATOM 677 N N . ILE A 1 81 ? 7.865 8.724 -1.243 1.00 88.06 81 ILE A N 1
ATOM 678 C CA . ILE A 1 81 ? 7.856 7.628 -0.258 1.00 88.06 81 ILE A CA 1
ATOM 679 C C . ILE A 1 81 ? 7.680 8.181 1.152 1.00 88.06 81 ILE A C 1
ATOM 681 O O . ILE A 1 81 ? 6.742 7.826 1.868 1.00 88.06 81 ILE A O 1
ATOM 685 N N . PHE A 1 82 ? 8.571 9.090 1.546 1.00 85.75 82 PHE A N 1
ATOM 686 C CA . PHE A 1 82 ? 8.574 9.634 2.899 1.00 85.75 82 PHE A CA 1
ATOM 687 C C . PHE A 1 82 ? 7.373 10.540 3.151 1.00 85.75 82 PHE A C 1
ATOM 689 O O . PHE A 1 82 ? 6.856 10.565 4.268 1.00 85.75 82 PHE A O 1
ATOM 696 N N . PHE A 1 83 ? 6.864 11.203 2.112 1.00 91.00 83 PHE A N 1
ATOM 697 C CA . PHE A 1 83 ? 5.625 11.960 2.193 1.00 91.00 83 PHE A CA 1
ATOM 698 C C . PHE A 1 83 ? 4.439 11.056 2.554 1.00 91.00 83 PHE A C 1
ATOM 700 O O . PHE A 1 83 ? 3.716 11.355 3.505 1.00 91.00 83 PHE A O 1
ATOM 707 N N . PHE A 1 84 ? 4.251 9.923 1.871 1.00 92.12 84 PHE A N 1
ATOM 708 C CA . PHE A 1 84 ? 3.149 8.999 2.169 1.00 92.12 84 PHE A CA 1
ATOM 709 C C . PHE A 1 84 ? 3.337 8.240 3.489 1.00 92.12 84 PHE A C 1
ATOM 711 O O . PHE A 1 84 ? 2.361 8.032 4.221 1.00 92.12 84 PHE A O 1
ATOM 718 N N . ILE A 1 85 ? 4.577 7.922 3.870 1.00 88.38 85 ILE A N 1
ATOM 719 C CA . ILE A 1 85 ? 4.902 7.430 5.218 1.00 88.38 85 ILE A CA 1
ATOM 720 C C . ILE A 1 85 ? 4.457 8.458 6.266 1.00 88.38 85 ILE A C 1
ATOM 722 O O . ILE A 1 85 ? 3.684 8.141 7.174 1.00 88.38 85 ILE A O 1
ATOM 726 N N . ALA A 1 86 ? 4.881 9.714 6.118 1.00 89.56 86 ALA A N 1
ATOM 727 C CA . ALA A 1 86 ? 4.529 10.796 7.027 1.00 89.56 86 ALA A CA 1
ATOM 728 C C . ALA A 1 86 ? 3.015 11.014 7.107 1.00 89.56 86 ALA A C 1
ATOM 730 O O . ALA A 1 86 ? 2.476 11.159 8.206 1.00 89.56 86 ALA A O 1
ATOM 731 N N . LEU A 1 87 ? 2.310 11.003 5.972 1.00 93.62 87 LEU A N 1
ATOM 732 C CA . LEU A 1 87 ? 0.851 11.098 5.946 1.00 93.62 87 LEU A CA 1
ATOM 733 C C . LEU A 1 87 ? 0.198 9.946 6.710 1.00 93.62 87 LEU A C 1
ATOM 735 O O . LEU A 1 87 ? -0.723 10.193 7.490 1.00 93.62 87 LEU A O 1
ATOM 739 N N . THR A 1 88 ? 0.694 8.717 6.552 1.00 92.62 88 THR A N 1
ATOM 740 C CA . THR A 1 88 ? 0.192 7.557 7.302 1.00 92.62 88 THR A CA 1
ATOM 741 C C . THR A 1 88 ? 0.285 7.801 8.806 1.00 92.62 88 THR A C 1
ATOM 743 O O . THR A 1 88 ? -0.718 7.681 9.511 1.00 92.62 88 THR A O 1
ATOM 746 N N . PHE A 1 89 ? 1.446 8.232 9.306 1.00 90.25 89 PHE A N 1
ATOM 747 C CA . PHE A 1 89 ? 1.620 8.517 10.734 1.00 90.25 89 PHE A CA 1
ATOM 748 C C . PHE A 1 89 ? 0.788 9.708 11.205 1.00 90.25 89 PHE A C 1
ATOM 750 O O . PHE A 1 89 ? 0.108 9.613 12.224 1.00 90.25 89 PHE A O 1
ATOM 757 N N . ILE A 1 90 ? 0.779 10.820 10.469 1.00 92.50 90 ILE A N 1
ATOM 758 C CA . ILE A 1 90 ? 0.026 12.022 10.852 1.00 92.50 90 ILE A CA 1
ATOM 759 C C . ILE A 1 90 ? -1.468 11.710 10.967 1.00 92.50 90 ILE A C 1
ATOM 761 O O . ILE A 1 90 ? -2.101 12.083 11.957 1.00 92.50 90 ILE A O 1
ATOM 765 N N . PHE A 1 91 ? -2.046 11.041 9.969 1.00 94.38 91 PHE A N 1
ATOM 766 C CA . PHE A 1 91 ? -3.466 10.705 9.988 1.00 94.38 91 PHE A CA 1
ATOM 767 C C . PHE A 1 91 ? -3.780 9.584 10.978 1.00 94.38 91 PHE A C 1
ATOM 769 O O . PHE A 1 91 ? -4.824 9.647 11.624 1.00 94.38 91 PHE A O 1
ATOM 776 N N . GLY A 1 92 ? -2.878 8.616 11.154 1.00 91.88 92 GLY A N 1
ATOM 777 C CA . GLY A 1 92 ? -3.035 7.531 12.120 1.00 91.88 92 GLY A CA 1
ATOM 778 C C . GLY A 1 92 ? -3.065 8.061 13.549 1.00 91.88 92 GLY A C 1
ATOM 779 O O . GLY A 1 92 ? -4.009 7.791 14.285 1.00 91.88 92 GLY A O 1
ATOM 780 N N . ILE A 1 93 ? -2.103 8.917 13.907 1.00 91.12 93 ILE A N 1
ATOM 781 C CA . ILE A 1 93 ? -2.047 9.591 15.214 1.00 91.12 93 ILE A CA 1
ATOM 782 C C . ILE A 1 93 ? -3.302 10.433 15.437 1.00 91.12 93 ILE A C 1
ATOM 784 O O . ILE A 1 93 ? -3.922 10.346 16.495 1.00 91.12 93 ILE A O 1
ATOM 788 N N . LYS A 1 94 ? -3.705 11.239 14.445 1.00 93.75 94 LYS A N 1
ATOM 789 C CA . LYS A 1 94 ? -4.924 12.058 14.543 1.00 93.75 94 LYS A CA 1
ATOM 790 C C . LYS A 1 94 ? -6.168 11.205 14.768 1.00 93.75 94 LYS A C 1
ATOM 792 O O . LYS A 1 94 ? -7.002 11.575 15.587 1.00 93.75 94 LYS A O 1
ATOM 797 N N . PHE A 1 95 ? -6.301 10.097 14.042 1.00 93.00 95 PHE A N 1
ATOM 798 C CA . PHE A 1 95 ? -7.428 9.184 14.190 1.00 93.00 95 PHE A CA 1
ATOM 799 C C . PHE A 1 95 ? -7.434 8.536 15.575 1.00 93.00 95 PHE A C 1
ATOM 801 O O . PHE A 1 95 ? -8.422 8.659 16.288 1.00 93.00 95 PHE A O 1
ATOM 808 N N . ILE A 1 96 ? -6.319 7.933 15.994 1.00 90.25 96 ILE A N 1
ATOM 809 C CA . ILE A 1 96 ? -6.196 7.271 17.298 1.00 90.25 96 ILE A CA 1
ATOM 810 C C . ILE A 1 96 ? -6.483 8.257 18.436 1.00 90.25 96 ILE A C 1
ATOM 812 O O . ILE A 1 96 ? -7.238 7.937 19.348 1.00 90.25 96 ILE A O 1
ATOM 816 N N . ASN A 1 97 ? -5.941 9.475 18.384 1.00 91.31 97 ASN A N 1
ATOM 817 C CA . ASN A 1 97 ? -6.179 10.476 19.425 1.00 91.31 97 ASN A CA 1
ATOM 818 C C . ASN A 1 97 ? -7.625 10.962 19.491 1.00 91.31 97 ASN A C 1
ATOM 820 O O . ASN A 1 97 ? -8.076 11.331 20.569 1.00 91.31 97 ASN A O 1
ATOM 824 N N . LYS A 1 98 ? -8.323 10.999 18.354 1.00 93.31 98 LYS A N 1
ATOM 825 C CA . LYS A 1 98 ? -9.697 11.493 18.288 1.00 93.31 98 LYS A CA 1
ATOM 826 C C . LYS A 1 98 ? -10.725 10.417 18.629 1.00 93.31 98 LYS A C 1
ATOM 828 O O . LYS A 1 98 ? -11.710 10.718 19.288 1.00 93.31 98 LYS A O 1
ATOM 833 N N . GLU A 1 99 ? -10.523 9.204 18.132 1.00 91.69 99 GLU A N 1
ATOM 834 C CA . GLU A 1 99 ? -11.539 8.147 18.148 1.00 91.69 99 GLU A CA 1
ATOM 835 C C . GLU A 1 99 ? -11.269 7.092 19.238 1.00 91.69 99 GLU A C 1
ATOM 837 O O . GLU A 1 99 ? -12.062 6.170 19.408 1.00 91.69 99 GLU A O 1
ATOM 842 N N . THR A 1 100 ? -10.158 7.200 19.984 1.00 85.38 100 THR A N 1
ATOM 843 C CA . THR A 1 100 ? -9.821 6.268 21.074 1.00 85.38 100 THR A CA 1
ATOM 844 C C . THR A 1 100 ? -9.362 6.989 22.341 1.00 85.38 100 THR A C 1
ATOM 846 O O . THR A 1 100 ? -8.586 7.949 22.299 1.00 85.38 100 THR A O 1
ATOM 849 N N . ASN A 1 101 ? -9.760 6.440 23.489 1.00 88.75 101 ASN A N 1
ATOM 850 C CA . ASN A 1 101 ? -9.317 6.882 24.815 1.00 88.75 101 ASN A CA 1
ATOM 851 C C . ASN A 1 101 ? -8.142 6.048 25.344 1.00 88.75 101 ASN A C 1
ATOM 853 O O . ASN A 1 101 ? -7.962 5.927 26.551 1.00 88.75 101 ASN A O 1
ATOM 857 N N . PHE A 1 102 ? -7.353 5.442 24.452 1.00 83.75 102 PHE A N 1
ATOM 858 C CA . PHE A 1 102 ? -6.233 4.607 24.873 1.00 83.75 102 PHE A CA 1
ATOM 859 C C . PHE A 1 102 ? -5.178 5.414 25.654 1.00 83.75 102 PHE A C 1
ATOM 861 O O . PHE A 1 102 ? -4.897 6.562 25.269 1.00 83.75 102 PHE A O 1
ATOM 868 N N . PRO A 1 103 ? -4.563 4.816 26.694 1.00 84.56 103 PRO A N 1
ATOM 869 C CA . PRO A 1 103 ? -3.392 5.372 27.362 1.00 84.56 103 PRO A CA 1
ATOM 870 C C . PRO A 1 103 ? -2.264 5.687 26.376 1.00 84.56 103 PRO A C 1
ATOM 872 O O . PRO A 1 103 ? -2.162 5.089 25.296 1.00 84.56 103 PRO A O 1
ATOM 875 N N . ILE A 1 104 ? -1.410 6.648 26.734 1.00 85.12 104 ILE A N 1
ATOM 876 C CA . ILE A 1 104 ? -0.330 7.116 25.855 1.00 85.12 104 ILE A CA 1
ATOM 877 C C . ILE A 1 104 ? 0.650 5.990 25.514 1.00 85.12 104 ILE A C 1
ATOM 879 O O . ILE A 1 104 ? 1.169 5.947 24.403 1.00 85.12 104 ILE A O 1
ATOM 883 N N . GLU A 1 105 ? 0.838 5.037 26.421 1.00 82.31 105 GLU A N 1
ATOM 884 C CA . GLU A 1 105 ? 1.681 3.855 26.280 1.00 82.31 105 GLU A CA 1
ATOM 885 C C . GLU A 1 105 ? 1.167 2.932 25.174 1.00 82.31 105 GLU A C 1
ATOM 887 O O . GLU A 1 105 ? 1.942 2.509 24.313 1.00 82.31 105 GLU A O 1
ATOM 892 N N . ILE A 1 106 ? -0.147 2.673 25.143 1.00 80.62 106 ILE A N 1
ATOM 893 C CA . ILE A 1 106 ? -0.778 1.879 24.082 1.00 80.62 106 ILE A CA 1
ATOM 894 C C . ILE A 1 106 ? -0.643 2.609 22.747 1.00 80.62 106 ILE A C 1
ATOM 896 O O . ILE A 1 106 ? -0.239 2.014 21.749 1.00 80.62 106 ILE A O 1
ATOM 900 N N . LYS A 1 107 ? -0.944 3.913 22.714 1.00 82.44 107 LYS A N 1
ATOM 901 C CA . LYS A 1 107 ? -0.839 4.723 21.490 1.00 82.44 107 LYS A CA 1
ATOM 902 C C . LYS A 1 107 ? 0.591 4.730 20.954 1.00 82.44 107 LYS A C 1
ATOM 904 O O . LYS A 1 107 ? 0.799 4.519 19.761 1.00 82.44 107 LYS A O 1
ATOM 909 N N . PHE A 1 108 ? 1.569 4.929 21.834 1.00 80.62 108 PHE A N 1
ATOM 910 C CA . PHE A 1 108 ? 2.987 4.900 21.495 1.00 80.62 108 PHE A CA 1
ATOM 911 C C . PHE A 1 108 ? 3.404 3.532 20.968 1.00 80.62 108 PHE A C 1
ATOM 913 O O . PHE A 1 108 ? 4.078 3.454 19.945 1.00 80.62 108 PHE A O 1
ATOM 920 N N . SER A 1 109 ? 2.956 2.451 21.600 1.00 78.06 109 SER A N 1
ATOM 921 C CA . SER A 1 109 ? 3.253 1.115 21.104 1.00 78.06 109 SER A CA 1
ATOM 922 C C . SER A 1 109 ? 2.625 0.819 19.756 1.00 78.06 109 SER A C 1
ATOM 924 O O . SER A 1 109 ? 3.317 0.282 18.901 1.00 78.06 109 SER A O 1
ATOM 926 N N . LEU A 1 110 ? 1.362 1.179 19.519 1.00 80.81 110 LEU A N 1
ATOM 927 C CA . LEU A 1 110 ? 0.738 0.987 18.209 1.00 80.81 110 LEU A CA 1
ATOM 928 C C . LEU A 1 110 ? 1.553 1.692 17.122 1.00 80.81 110 LEU A C 1
ATOM 930 O O . LEU A 1 110 ? 1.823 1.115 16.072 1.00 80.81 110 LEU A O 1
ATOM 934 N N . LEU A 1 111 ? 2.013 2.914 17.398 1.00 82.00 111 LEU A N 1
ATOM 935 C CA . LEU A 1 111 ? 2.870 3.662 16.481 1.00 82.00 111 LEU A CA 1
ATOM 936 C C . LEU A 1 111 ? 4.234 3.005 16.294 1.00 82.00 111 LEU A C 1
ATOM 938 O O . LEU A 1 111 ? 4.677 2.878 15.155 1.00 82.00 111 LEU A O 1
ATOM 942 N N . LEU A 1 112 ? 4.880 2.570 17.376 1.00 80.25 112 LEU A N 1
ATOM 943 C CA . LEU A 1 112 ? 6.179 1.906 17.327 1.00 80.25 112 LEU A CA 1
ATOM 944 C C . LEU A 1 112 ? 6.089 0.582 16.565 1.00 80.25 112 LEU A C 1
ATOM 946 O O . LEU A 1 112 ? 6.905 0.332 15.691 1.00 80.25 112 LEU A O 1
ATOM 950 N N . THR A 1 113 ? 5.065 -0.218 16.845 1.00 78.62 113 THR A N 1
ATOM 951 C CA . THR A 1 113 ? 4.753 -1.482 16.168 1.00 78.62 113 THR A CA 1
ATOM 952 C C . THR A 1 113 ? 4.529 -1.270 14.681 1.00 78.62 113 THR A C 1
ATOM 954 O O . THR A 1 113 ? 5.054 -2.013 13.851 1.00 78.62 113 THR A O 1
ATOM 957 N N . CYS A 1 114 ? 3.748 -0.243 14.330 1.00 80.56 114 CYS A N 1
ATOM 958 C CA . CYS A 1 114 ? 3.583 0.153 12.946 1.00 80.56 114 CYS A CA 1
ATOM 959 C C . CYS A 1 114 ? 4.946 0.500 12.354 1.00 80.56 114 CYS A C 1
ATOM 961 O O . CYS A 1 114 ? 5.330 -0.155 11.399 1.00 80.56 114 CYS A O 1
ATOM 963 N N . ALA A 1 115 ? 5.698 1.437 12.937 1.00 80.75 115 ALA A N 1
ATOM 964 C CA . ALA A 1 115 ? 6.974 1.932 12.413 1.00 80.75 115 ALA A CA 1
ATOM 965 C C . ALA A 1 115 ? 8.074 0.872 12.279 1.00 80.75 115 ALA A C 1
ATOM 967 O O . ALA A 1 115 ? 8.888 0.964 11.364 1.00 80.75 115 ALA A O 1
ATOM 968 N N . THR A 1 116 ? 8.096 -0.135 13.149 1.00 77.81 116 THR A N 1
ATOM 969 C CA . THR A 1 116 ? 9.102 -1.207 13.136 1.00 77.81 116 THR A CA 1
ATOM 970 C C . THR A 1 116 ? 8.662 -2.442 12.359 1.00 77.81 116 THR A C 1
ATOM 972 O O . THR A 1 116 ? 9.388 -3.437 12.327 1.00 77.81 116 THR A O 1
ATOM 975 N N . SER A 1 117 ? 7.491 -2.417 11.712 1.00 79.88 117 SER A N 1
ATOM 976 C CA . SER A 1 117 ? 7.060 -3.574 10.932 1.00 79.88 117 SER A CA 1
ATOM 977 C C . SER A 1 117 ? 8.010 -3.832 9.744 1.00 79.88 117 SER A C 1
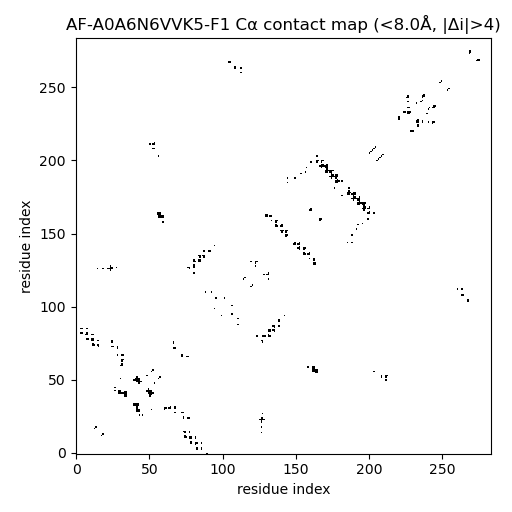ATOM 979 O O . SER A 1 117 ? 8.439 -2.887 9.075 1.00 79.88 117 SER A O 1
ATOM 981 N N . PRO A 1 118 ? 8.314 -5.107 9.424 1.00 79.31 118 PRO A N 1
ATOM 982 C CA . PRO A 1 118 ? 9.154 -5.489 8.292 1.00 79.31 118 PRO A CA 1
ATOM 983 C C . PRO A 1 118 ? 8.664 -4.931 6.963 1.00 79.31 118 PRO A C 1
ATOM 985 O O . PRO A 1 118 ? 9.470 -4.721 6.066 1.00 79.31 118 PRO A O 1
ATOM 988 N N . PHE A 1 119 ? 7.358 -4.672 6.843 1.00 83.94 119 PHE A N 1
ATOM 989 C CA . PHE A 1 119 ? 6.797 -4.001 5.681 1.00 83.94 119 PHE A CA 1
ATOM 990 C C . PHE A 1 119 ? 7.456 -2.636 5.460 1.00 83.94 119 PHE A C 1
ATOM 992 O O . PHE A 1 119 ? 7.980 -2.388 4.379 1.00 83.94 119 PHE A O 1
ATOM 999 N N . TRP A 1 120 ? 7.488 -1.769 6.478 1.00 82.38 120 TRP A N 1
ATOM 1000 C CA . TRP A 1 120 ? 8.115 -0.456 6.326 1.00 82.38 120 TRP A CA 1
ATOM 1001 C C . TRP A 1 120 ? 9.614 -0.550 6.173 1.00 82.38 120 TRP A C 1
ATOM 1003 O O . TRP A 1 120 ? 10.151 0.171 5.346 1.00 82.38 120 TRP A O 1
ATOM 1013 N N . ILE A 1 121 ? 10.270 -1.445 6.917 1.00 80.94 121 ILE A N 1
ATOM 1014 C CA . ILE A 1 121 ? 11.714 -1.673 6.775 1.00 80.94 121 ILE A CA 1
ATOM 1015 C C . ILE A 1 121 ? 12.042 -2.072 5.331 1.00 80.94 121 ILE A C 1
ATOM 1017 O O . ILE A 1 121 ? 12.978 -1.536 4.751 1.00 80.94 121 ILE A O 1
ATOM 1021 N N . GLY A 1 122 ? 11.235 -2.953 4.733 1.00 82.62 122 GLY A N 1
ATOM 1022 C CA . GLY A 1 122 ? 11.340 -3.306 3.322 1.00 82.62 122 GLY A CA 1
ATOM 1023 C C . GLY A 1 122 ? 11.134 -2.089 2.426 1.00 82.62 122 GLY A C 1
ATOM 1024 O O . GLY A 1 122 ? 12.023 -1.743 1.661 1.00 82.62 122 GLY A O 1
ATOM 1025 N N . VAL A 1 123 ? 10.015 -1.379 2.567 1.00 84.31 123 VAL A N 1
ATOM 1026 C CA . VAL A 1 123 ? 9.692 -0.207 1.733 1.00 84.31 123 VAL A CA 1
ATOM 1027 C C . VAL A 1 123 ? 10.771 0.880 1.782 1.00 84.31 123 VAL A C 1
ATOM 1029 O O . VAL A 1 123 ? 11.096 1.434 0.740 1.00 84.31 123 VAL A O 1
ATOM 1032 N N . ILE A 1 124 ? 11.336 1.187 2.954 1.00 82.62 124 ILE A N 1
ATOM 1033 C CA . ILE A 1 124 ? 12.375 2.225 3.097 1.00 82.62 124 ILE A CA 1
ATOM 1034 C C . ILE A 1 124 ? 13.774 1.747 2.692 1.00 82.62 124 ILE A C 1
ATOM 1036 O O . ILE A 1 124 ? 14.692 2.563 2.643 1.00 82.62 124 ILE A O 1
ATOM 1040 N N . SER A 1 125 ? 13.958 0.440 2.477 1.00 81.06 125 SER A N 1
ATOM 1041 C CA . SER A 1 125 ? 15.222 -0.120 1.984 1.00 81.06 125 SER A CA 1
ATOM 1042 C C . SER A 1 125 ? 15.377 0.003 0.467 1.00 81.06 125 SER A C 1
ATOM 1044 O O . SER A 1 125 ? 16.495 -0.098 -0.030 1.00 81.06 125 SER A O 1
ATOM 1046 N N . TYR A 1 126 ? 14.275 0.259 -0.241 1.00 79.00 126 TYR A N 1
ATOM 1047 C CA . TYR A 1 126 ? 14.260 0.557 -1.669 1.00 79.00 126 TYR A CA 1
ATOM 1048 C C . TYR A 1 126 ? 14.401 2.054 -1.933 1.00 79.00 126 TYR A C 1
ATOM 1050 O O . TYR A 1 126 ? 14.135 2.892 -1.068 1.00 79.00 126 TYR A O 1
ATOM 1058 N N . GLU A 1 127 ? 14.793 2.384 -3.160 1.00 83.50 127 GLU A N 1
ATOM 1059 C CA . GLU A 1 127 ? 15.007 3.761 -3.584 1.00 83.50 127 GLU A CA 1
ATOM 1060 C C . GLU A 1 127 ? 13.685 4.504 -3.802 1.00 83.50 127 GLU A C 1
ATOM 1062 O O . GLU A 1 127 ? 13.328 5.392 -3.033 1.00 83.50 127 GLU A O 1
ATOM 1067 N N . PHE A 1 128 ? 12.926 4.097 -4.824 1.00 88.50 128 PHE A N 1
ATOM 1068 C CA . PHE A 1 128 ? 11.517 4.431 -5.001 1.00 88.50 128 PHE A CA 1
ATOM 1069 C C . PHE A 1 128 ? 10.702 3.147 -5.040 1.00 88.50 128 PHE A C 1
ATOM 1071 O O . PHE A 1 128 ? 11.014 2.241 -5.804 1.00 88.50 128 PHE A O 1
ATOM 1078 N N . HIS A 1 129 ? 9.644 3.081 -4.233 1.00 88.69 129 HIS A N 1
ATOM 1079 C CA . HIS A 1 129 ? 8.805 1.896 -4.160 1.00 88.69 129 HIS A CA 1
ATOM 1080 C C . HIS A 1 129 ? 7.341 2.285 -3.953 1.00 88.69 129 HIS A C 1
ATOM 1082 O O . HIS A 1 129 ? 6.965 2.934 -2.969 1.00 88.69 129 HIS A O 1
ATOM 1088 N N . GLU A 1 130 ? 6.488 1.853 -4.871 1.00 88.81 130 GLU A N 1
ATOM 1089 C CA . GLU A 1 130 ? 5.050 2.111 -4.938 1.00 88.81 130 GLU A CA 1
ATOM 1090 C C . GLU A 1 130 ? 4.290 1.593 -3.711 1.00 88.81 130 GLU A C 1
ATOM 1092 O O . GLU A 1 130 ? 3.251 2.134 -3.327 1.00 88.81 130 GLU A O 1
ATOM 1097 N N . PHE A 1 131 ? 4.833 0.586 -3.018 1.00 90.19 131 PHE A N 1
ATOM 1098 C CA . PHE A 1 131 ? 4.211 0.089 -1.788 1.00 90.19 131 PHE A CA 1
ATOM 1099 C C . PHE A 1 131 ? 4.210 1.110 -0.639 1.00 90.19 131 PHE A C 1
ATOM 1101 O O . PHE A 1 131 ? 3.430 0.958 0.300 1.00 90.19 131 PHE A O 1
ATOM 1108 N N . SER A 1 132 ? 5.008 2.180 -0.718 1.00 91.62 132 SER A N 1
ATOM 1109 C CA . SER A 1 132 ? 4.996 3.274 0.267 1.00 91.62 132 SER A CA 1
ATOM 1110 C C . SER A 1 132 ? 3.654 4.004 0.379 1.00 91.62 132 SER A C 1
ATOM 1112 O O . SER A 1 132 ? 3.324 4.533 1.442 1.00 91.62 132 SER A O 1
ATOM 1114 N N . PHE A 1 133 ? 2.841 3.982 -0.677 1.00 94.12 133 PHE A N 1
ATOM 1115 C CA . PHE A 1 133 ? 1.532 4.633 -0.726 1.00 94.12 133 PHE A CA 1
ATOM 1116 C C . PHE A 1 133 ? 0.449 3.805 -0.020 1.00 94.12 133 PHE A C 1
ATOM 1118 O O . PHE A 1 133 ? -0.532 4.348 0.495 1.00 94.12 133 PHE A O 1
ATOM 1125 N N . ILE A 1 134 ? 0.620 2.481 0.022 1.00 93.00 134 ILE A N 1
ATOM 1126 C CA . ILE A 1 134 ? -0.438 1.532 0.388 1.00 93.00 134 ILE A CA 1
ATOM 1127 C C . ILE A 1 134 ? -0.925 1.703 1.824 1.00 93.00 134 ILE A C 1
ATOM 1129 O O . ILE A 1 134 ? -2.142 1.756 2.012 1.00 93.00 134 ILE A O 1
ATOM 1133 N N . PRO A 1 135 ? -0.061 1.867 2.843 1.00 92.56 135 PRO A N 1
ATOM 1134 C CA . PRO A 1 135 ? -0.548 2.015 4.211 1.00 92.56 135 PRO A CA 1
ATOM 1135 C C . PRO A 1 135 ? -1.381 3.278 4.416 1.00 92.56 135 PRO A C 1
ATOM 1137 O O . PRO A 1 135 ? -2.371 3.235 5.144 1.00 92.56 135 PRO A O 1
ATOM 1140 N N . PHE A 1 136 ? -1.051 4.382 3.735 1.00 95.31 136 PHE A N 1
ATOM 1141 C CA . PHE A 1 136 ? -1.869 5.592 3.784 1.00 95.31 136 PHE A CA 1
ATOM 1142 C C . PHE A 1 136 ? -3.247 5.347 3.165 1.00 95.31 136 PHE A C 1
ATOM 1144 O O . PHE A 1 136 ? -4.266 5.703 3.759 1.00 95.31 136 PHE A O 1
ATOM 1151 N N . LEU A 1 137 ? -3.296 4.713 1.991 1.00 96.50 137 LEU A N 1
ATOM 1152 C CA . LEU A 1 137 ? -4.550 4.418 1.296 1.00 96.50 137 LEU A CA 1
ATOM 1153 C C . LEU A 1 137 ? -5.434 3.459 2.106 1.00 96.50 137 LEU A C 1
ATOM 1155 O O . LEU A 1 137 ? -6.632 3.704 2.254 1.00 96.50 137 LEU A O 1
ATOM 1159 N N . TYR A 1 138 ? -4.841 2.428 2.709 1.00 95.25 138 TYR A N 1
ATOM 1160 C CA . TYR A 1 138 ? -5.534 1.490 3.596 1.00 95.25 138 TYR A CA 1
ATOM 1161 C C . TYR A 1 138 ? -6.011 2.157 4.884 1.00 95.25 138 TYR A C 1
ATOM 1163 O O . TYR A 1 138 ? -7.128 1.902 5.334 1.00 95.25 138 TYR A O 1
ATOM 1171 N N . LEU A 1 139 ? -5.215 3.062 5.455 1.00 95.38 139 LEU A N 1
ATOM 1172 C CA . LEU A 1 139 ? -5.640 3.865 6.593 1.00 95.38 139 LEU A CA 1
ATOM 1173 C C . LEU A 1 139 ? -6.839 4.747 6.223 1.00 95.38 139 LEU A C 1
ATOM 1175 O O . LEU A 1 139 ? -7.806 4.806 6.977 1.00 95.38 139 LEU A O 1
ATOM 1179 N N . MET A 1 140 ? -6.820 5.410 5.064 1.00 98.06 140 MET A N 1
ATOM 1180 C CA . MET A 1 140 ? -7.957 6.217 4.606 1.00 98.06 140 MET A CA 1
ATOM 1181 C C . MET A 1 140 ? -9.202 5.355 4.378 1.00 98.06 140 MET A C 1
ATOM 1183 O O . MET A 1 140 ? -10.285 5.726 4.833 1.00 98.06 140 MET A O 1
ATOM 1187 N N . LEU A 1 141 ? -9.054 4.183 3.754 1.00 97.00 141 LEU A N 1
ATOM 1188 C CA . LEU A 1 141 ? -10.125 3.192 3.617 1.00 97.00 141 LEU A CA 1
ATOM 1189 C C . LEU A 1 141 ? -10.734 2.828 4.967 1.00 97.00 141 LEU A C 1
ATOM 1191 O O . LEU A 1 141 ? -11.947 2.942 5.146 1.00 97.00 141 LEU A O 1
ATOM 1195 N N . PHE A 1 142 ? -9.896 2.458 5.931 1.00 95.50 142 PHE A N 1
ATOM 1196 C CA . PHE A 1 142 ? -10.329 2.127 7.280 1.00 95.50 142 PHE A CA 1
ATOM 1197 C C . PHE A 1 142 ? -11.064 3.298 7.946 1.00 95.50 142 PHE A C 1
ATOM 1199 O O . PHE A 1 142 ? -12.170 3.122 8.452 1.00 95.50 142 PHE A O 1
ATOM 1206 N N . ILE A 1 143 ? -10.511 4.513 7.885 1.00 96.06 143 ILE A N 1
ATOM 1207 C CA . ILE A 1 143 ? -11.122 5.710 8.479 1.00 96.06 143 ILE A CA 1
ATOM 1208 C C . ILE A 1 143 ? -12.492 6.004 7.858 1.00 96.06 143 ILE A C 1
ATOM 1210 O O . ILE A 1 143 ? -13.430 6.359 8.576 1.00 96.06 143 ILE A O 1
ATOM 1214 N N . PHE A 1 144 ? -12.644 5.884 6.537 1.00 97.25 144 PHE A N 1
ATOM 1215 C CA . PHE A 1 144 ? -13.921 6.170 5.875 1.00 97.25 144 PHE A CA 1
ATOM 1216 C C . PHE A 1 144 ? -14.943 5.048 6.025 1.00 97.25 144 PHE A C 1
ATOM 1218 O O . PHE A 1 144 ? -16.137 5.343 6.101 1.00 97.25 144 PHE A O 1
ATOM 1225 N N . TRP A 1 145 ? -14.499 3.799 6.154 1.00 95.50 145 TRP A N 1
ATOM 1226 C CA . TRP A 1 145 ? -15.349 2.701 6.608 1.00 95.50 145 TRP A CA 1
ATOM 1227 C C . TRP A 1 145 ? -15.844 2.937 8.041 1.00 95.50 145 TRP A C 1
ATOM 1229 O O . TRP A 1 145 ? -17.049 2.865 8.289 1.00 95.50 145 TRP A O 1
ATOM 1239 N N . TYR A 1 146 ? -14.951 3.306 8.964 1.00 93.69 146 TYR A N 1
ATOM 1240 C CA . TYR A 1 146 ? -15.287 3.618 10.356 1.00 93.69 146 TYR A CA 1
ATOM 1241 C C . TYR A 1 146 ? -16.315 4.756 10.440 1.00 93.69 146 TYR A C 1
ATOM 1243 O O . TYR A 1 146 ? -17.362 4.617 11.067 1.00 93.69 146 TYR A O 1
ATOM 1251 N N . LYS A 1 147 ? -16.083 5.844 9.695 1.00 94.25 147 LYS A N 1
ATOM 1252 C CA . LYS A 1 147 ? -16.981 7.013 9.611 1.00 94.25 147 LYS A CA 1
ATOM 1253 C C . LYS A 1 147 ? -18.222 6.804 8.737 1.00 94.25 147 LYS A C 1
ATOM 1255 O O . LYS A 1 147 ? -18.969 7.754 8.518 1.00 94.25 147 LYS A O 1
ATOM 1260 N N . LYS A 1 148 ? -18.426 5.604 8.185 1.00 94.62 148 LYS A N 1
ATOM 1261 C CA . LYS A 1 148 ? -19.544 5.252 7.288 1.00 94.62 148 LYS A CA 1
ATOM 1262 C C . LYS A 1 148 ? -19.676 6.162 6.053 1.00 94.62 148 LYS A C 1
ATOM 1264 O O . LYS A 1 148 ? -20.758 6.307 5.488 1.00 94.62 148 LYS A O 1
ATOM 1269 N N . SER A 1 149 ? -18.572 6.745 5.579 1.00 97.00 149 SER A N 1
ATOM 1270 C CA . SER A 1 149 ? -18.547 7.595 4.382 1.00 97.00 149 SER A CA 1
ATOM 1271 C C . SER A 1 149 ? -18.279 6.760 3.129 1.00 97.00 149 SER A C 1
ATOM 1273 O O . SER A 1 149 ? -17.139 6.603 2.692 1.00 97.00 149 SER A O 1
ATOM 1275 N N . TYR A 1 150 ? -19.347 6.223 2.540 1.00 96.88 150 TYR A N 1
ATOM 1276 C CA . TYR A 1 150 ? -19.248 5.258 1.440 1.00 96.88 150 TYR A CA 1
ATOM 1277 C C . TYR A 1 150 ? -18.556 5.805 0.182 1.00 96.88 150 TYR A C 1
ATOM 1279 O O . TYR A 1 150 ? -17.720 5.121 -0.394 1.00 96.88 150 TYR A O 1
ATOM 1287 N N . TYR A 1 151 ? -18.842 7.044 -0.229 1.00 97.88 151 TYR A N 1
ATOM 1288 C CA . TYR A 1 151 ? -18.229 7.622 -1.433 1.00 97.88 151 TYR A CA 1
ATOM 1289 C C . TYR A 1 151 ? -16.719 7.826 -1.288 1.00 97.88 151 TYR A C 1
ATOM 1291 O O . TYR A 1 151 ? -15.962 7.517 -2.203 1.00 97.88 151 TYR A O 1
ATOM 1299 N N . LYS A 1 152 ? -16.268 8.298 -0.119 1.00 98.25 152 LYS A N 1
ATOM 1300 C CA . LYS A 1 152 ? -14.836 8.467 0.162 1.00 98.25 152 LYS A CA 1
ATOM 1301 C C . LYS A 1 152 ? -14.145 7.114 0.263 1.00 98.25 152 LYS A C 1
ATOM 1303 O O . LYS A 1 152 ? -13.076 6.936 -0.305 1.00 98.25 152 LYS A O 1
ATOM 1308 N N . PHE A 1 153 ? -14.786 6.148 0.918 1.00 98.25 153 PHE A N 1
ATOM 1309 C CA . PHE A 1 153 ? -14.318 4.767 0.938 1.00 98.25 153 PHE A CA 1
ATOM 1310 C C . PHE A 1 153 ? -14.142 4.208 -0.479 1.00 98.25 153 PHE A C 1
ATOM 1312 O O . PHE A 1 153 ? -13.067 3.725 -0.810 1.00 98.25 153 PHE A O 1
ATOM 1319 N N . LEU A 1 154 ? -15.161 4.334 -1.334 1.00 98.19 154 LEU A N 1
ATOM 1320 C CA . LEU A 1 154 ? -15.117 3.849 -2.712 1.00 98.19 154 LEU A CA 1
ATOM 1321 C C . LEU A 1 154 ? -14.006 4.529 -3.522 1.00 98.19 154 LEU A C 1
ATOM 1323 O O . LEU A 1 154 ? -13.272 3.849 -4.232 1.00 98.19 154 LEU A O 1
ATOM 1327 N N . PHE A 1 155 ? -13.844 5.846 -3.377 1.00 97.81 155 PHE A N 1
ATOM 1328 C CA . PHE A 1 155 ? -12.758 6.589 -4.015 1.00 97.81 155 PHE A CA 1
ATOM 1329 C C . PHE A 1 155 ? -11.384 6.035 -3.619 1.00 97.81 155 PHE A C 1
ATOM 1331 O O . PHE A 1 155 ? -10.586 5.706 -4.492 1.00 97.81 155 PHE A O 1
ATOM 1338 N N . PHE A 1 156 ? -11.119 5.866 -2.320 1.00 98.00 156 PHE A N 1
ATOM 1339 C CA . PHE A 1 156 ? -9.844 5.312 -1.858 1.00 98.00 156 PHE A CA 1
ATOM 1340 C C . PHE A 1 156 ? -9.676 3.827 -2.214 1.00 98.00 156 PHE A C 1
ATOM 1342 O O . PHE A 1 156 ? -8.546 3.383 -2.409 1.00 98.00 156 PHE A O 1
ATOM 1349 N N . ALA A 1 157 ? -10.768 3.069 -2.360 1.00 97.94 157 ALA A N 1
ATOM 1350 C CA . ALA A 1 157 ? -10.729 1.670 -2.789 1.00 97.94 157 ALA A CA 1
ATOM 1351 C C . ALA A 1 157 ? -10.259 1.568 -4.240 1.00 97.94 157 ALA A C 1
ATOM 1353 O O . ALA A 1 157 ? -9.293 0.868 -4.533 1.00 97.94 157 ALA A O 1
ATOM 1354 N N . LEU A 1 158 ? -10.904 2.325 -5.129 1.00 97.06 158 LEU A N 1
ATOM 1355 C CA . LEU A 1 158 ? -10.533 2.404 -6.539 1.00 97.06 158 LEU A CA 1
ATOM 1356 C C . LEU A 1 158 ? -9.120 2.957 -6.707 1.00 97.06 158 LEU A C 1
ATOM 1358 O O . LEU A 1 158 ? -8.332 2.382 -7.449 1.00 97.06 158 LEU A O 1
ATOM 1362 N N . LEU A 1 159 ? -8.775 4.015 -5.967 1.00 96.06 159 LEU A N 1
ATOM 1363 C CA . LEU A 1 159 ? -7.433 4.583 -5.999 1.00 96.06 159 LEU A CA 1
ATOM 1364 C C . LEU A 1 159 ? -6.385 3.543 -5.596 1.00 96.06 159 LEU A C 1
ATOM 1366 O O . LEU A 1 159 ? -5.394 3.410 -6.297 1.00 96.06 159 LEU A O 1
ATOM 1370 N N . SER A 1 160 ? -6.620 2.764 -4.533 1.00 96.06 160 SER A N 1
ATOM 1371 C CA . SER A 1 160 ? -5.700 1.700 -4.101 1.00 96.06 160 SER A CA 1
ATOM 1372 C C . SER A 1 160 ? -5.454 0.667 -5.196 1.00 96.06 160 SER A C 1
ATOM 1374 O O . SER A 1 160 ? -4.313 0.285 -5.423 1.00 96.06 160 SER A O 1
ATOM 1376 N N . LEU A 1 161 ? -6.496 0.251 -5.918 1.00 95.44 161 LEU A N 1
ATOM 1377 C CA . LEU A 1 161 ? -6.373 -0.735 -6.996 1.00 95.44 161 LEU A CA 1
ATOM 1378 C C . LEU A 1 161 ? -5.538 -0.235 -8.186 1.00 95.44 161 LEU A C 1
ATOM 1380 O O . LEU A 1 161 ? -5.029 -1.051 -8.946 1.00 95.44 161 LEU A O 1
ATOM 1384 N N . CYS A 1 162 ? -5.339 1.080 -8.324 1.00 93.69 162 CYS A N 1
ATOM 1385 C CA . CYS A 1 162 ? -4.434 1.654 -9.320 1.00 93.69 162 CYS A CA 1
ATOM 1386 C C . CYS A 1 162 ? -2.949 1.575 -8.924 1.00 93.69 162 CYS A C 1
ATOM 1388 O O . CYS A 1 162 ? -2.100 1.830 -9.777 1.00 93.69 162 CYS A O 1
ATOM 1390 N N . PHE A 1 163 ? -2.620 1.284 -7.659 1.00 92.06 163 PHE A N 1
ATOM 1391 C CA . PHE A 1 163 ? -1.232 1.280 -7.176 1.00 92.06 163 PHE A CA 1
ATOM 1392 C C . PHE A 1 163 ? -0.533 -0.066 -7.295 1.00 92.06 163 PHE A C 1
ATOM 1394 O O . PHE A 1 163 ? 0.678 -0.090 -7.474 1.00 92.06 163 PHE A O 1
ATOM 1401 N N . LYS A 1 164 ? -1.265 -1.173 -7.146 1.00 90.38 164 LYS A N 1
ATOM 1402 C CA . LYS A 1 164 ? -0.689 -2.513 -7.247 1.00 90.38 164 LYS A CA 1
ATOM 1403 C C . LYS A 1 164 ? -1.759 -3.553 -7.518 1.00 90.38 164 LYS A C 1
ATOM 1405 O O . LYS A 1 164 ? -2.782 -3.592 -6.834 1.00 90.38 164 LYS A O 1
ATOM 1410 N N . GLU A 1 165 ? -1.482 -4.480 -8.421 1.00 88.75 165 GLU A N 1
ATOM 1411 C CA . GLU A 1 165 ? -2.377 -5.594 -8.727 1.00 88.75 165 GLU A CA 1
ATOM 1412 C C . GLU A 1 165 ? -2.711 -6.473 -7.513 1.00 88.75 165 GLU A C 1
ATOM 1414 O O . GLU A 1 165 ? -3.828 -6.976 -7.393 1.00 88.75 165 GLU A O 1
ATOM 1419 N N . THR A 1 166 ? -1.765 -6.660 -6.588 1.00 89.50 166 THR A N 1
ATOM 1420 C CA . THR A 1 166 ? -1.892 -7.594 -5.461 1.00 89.50 166 THR A CA 1
ATOM 1421 C C . THR A 1 166 ? -2.878 -7.093 -4.412 1.00 89.50 166 THR A C 1
ATOM 1423 O O . THR A 1 166 ? -3.406 -7.888 -3.637 1.00 89.50 166 THR A O 1
ATOM 1426 N N . ILE A 1 167 ? -3.217 -5.799 -4.436 1.00 94.00 167 ILE A N 1
ATOM 1427 C CA . ILE A 1 167 ? -4.253 -5.195 -3.585 1.00 94.00 167 ILE A CA 1
ATOM 1428 C C . ILE A 1 167 ? -5.617 -5.828 -3.846 1.00 94.00 167 ILE A C 1
ATOM 1430 O O . ILE A 1 167 ? -6.408 -5.957 -2.913 1.00 94.00 167 ILE A O 1
ATOM 1434 N N . SER A 1 168 ? -5.876 -6.276 -5.079 1.00 94.38 168 SER A N 1
ATOM 1435 C CA . SER A 1 168 ? -7.113 -6.981 -5.428 1.00 94.38 168 SER A CA 1
ATOM 1436 C C . SER A 1 168 ? -7.330 -8.227 -4.562 1.00 94.38 168 SER A C 1
ATOM 1438 O O . SER A 1 168 ? -8.432 -8.443 -4.062 1.00 94.38 168 SER A O 1
ATOM 1440 N N . ILE A 1 169 ? -6.267 -8.991 -4.288 1.00 91.25 169 ILE A N 1
ATOM 1441 C CA . ILE A 1 169 ? -6.310 -10.197 -3.450 1.00 91.25 169 ILE A CA 1
ATOM 1442 C C . ILE A 1 169 ? -6.634 -9.821 -2.004 1.00 91.25 169 ILE A C 1
ATOM 1444 O O . ILE A 1 169 ? -7.515 -10.421 -1.386 1.00 91.25 169 ILE A O 1
ATOM 1448 N N . THR A 1 170 ? -5.969 -8.798 -1.467 1.00 92.62 170 THR A N 1
ATOM 1449 C CA . THR A 1 170 ? -6.251 -8.308 -0.114 1.00 92.62 170 THR A CA 1
ATOM 1450 C C . THR A 1 170 ? -7.697 -7.827 0.006 1.00 92.62 170 THR A C 1
ATOM 1452 O O . THR A 1 170 ? -8.363 -8.146 0.985 1.00 92.62 170 THR A O 1
ATOM 1455 N N . PHE A 1 171 ? -8.231 -7.139 -1.006 1.00 97.12 171 PHE A N 1
ATOM 1456 C CA . PHE A 1 171 ? -9.627 -6.691 -1.034 1.00 97.12 171 PHE A CA 1
ATOM 1457 C C . PHE A 1 171 ? -10.628 -7.845 -1.058 1.00 97.12 171 PHE A C 1
ATOM 1459 O O . PHE A 1 171 ? -11.640 -7.764 -0.363 1.00 97.12 171 PHE A O 1
ATOM 1466 N N . ILE A 1 172 ? -10.348 -8.924 -1.796 1.00 95.69 172 ILE A N 1
ATOM 1467 C CA . ILE A 1 172 ? -11.178 -10.138 -1.787 1.00 95.69 172 ILE A CA 1
ATOM 1468 C C . ILE A 1 172 ? -11.291 -10.670 -0.356 1.00 95.69 172 ILE A C 1
ATOM 1470 O O . ILE A 1 172 ? -12.398 -10.833 0.158 1.00 95.69 172 ILE A O 1
ATOM 1474 N N . TRP A 1 173 ? -10.158 -10.879 0.317 1.00 92.31 173 TRP A N 1
ATOM 1475 C CA . TRP A 1 173 ? -10.148 -11.446 1.665 1.00 92.31 173 TRP A CA 1
ATOM 1476 C C . TRP A 1 173 ? -10.710 -10.493 2.718 1.00 92.31 173 TRP A C 1
ATOM 1478 O O . TRP A 1 173 ? -11.570 -10.891 3.500 1.00 92.31 173 TRP A O 1
ATOM 1488 N N . SER A 1 174 ? -10.303 -9.222 2.722 1.00 91.38 174 SER A N 1
ATOM 1489 C CA . SER A 1 174 ? -10.865 -8.217 3.633 1.00 91.38 174 SER A CA 1
ATOM 1490 C C . SER A 1 174 ? -12.369 -8.031 3.416 1.00 91.38 174 SER A C 1
ATOM 1492 O O . SER A 1 174 ? -13.120 -7.896 4.380 1.00 91.38 174 SER A O 1
ATOM 1494 N N . GLY A 1 175 ? -12.826 -8.075 2.162 1.00 95.38 175 GLY A N 1
ATOM 1495 C CA . GLY A 1 175 ? -14.237 -8.019 1.803 1.00 95.38 175 GLY A CA 1
ATOM 1496 C C . GLY A 1 175 ? -15.024 -9.206 2.350 1.00 95.38 175 GLY A C 1
ATOM 1497 O O . GLY A 1 175 ? -16.038 -9.002 3.019 1.00 95.38 175 GLY A O 1
ATOM 1498 N N . LEU A 1 176 ? -14.530 -10.433 2.143 1.00 93.50 176 LEU A N 1
ATOM 1499 C CA . LEU A 1 176 ? -15.127 -11.654 2.699 1.00 93.50 176 LEU A CA 1
ATOM 1500 C C . LEU A 1 176 ? -15.201 -11.610 4.225 1.00 93.50 176 LEU A C 1
ATOM 1502 O O . LEU A 1 176 ? -16.267 -11.862 4.784 1.00 93.50 176 LEU A O 1
ATOM 1506 N N . LEU A 1 177 ? -14.111 -11.237 4.898 1.00 90.62 177 LEU A N 1
ATOM 1507 C CA . LEU A 1 177 ? -14.088 -11.116 6.357 1.00 90.62 177 LEU A CA 1
ATOM 1508 C C . LEU A 1 177 ? -15.142 -10.115 6.851 1.00 90.62 177 LEU A C 1
ATOM 1510 O O . LEU A 1 177 ? -15.899 -10.421 7.772 1.00 90.62 177 LEU A O 1
ATOM 1514 N N . LEU A 1 178 ? -15.270 -8.954 6.202 1.00 91.56 178 LEU A N 1
ATOM 1515 C CA . LEU A 1 178 ? -16.304 -7.979 6.552 1.00 91.56 178 LEU A CA 1
ATOM 1516 C C . LEU A 1 178 ? -17.725 -8.514 6.301 1.00 91.56 178 LEU A C 1
ATOM 1518 O O . LEU A 1 178 ? -18.618 -8.292 7.114 1.00 91.56 178 LEU A O 1
ATOM 1522 N N . ILE A 1 179 ? -17.966 -9.247 5.212 1.00 93.62 179 ILE A N 1
ATOM 1523 C CA . ILE A 1 179 ? -19.287 -9.833 4.914 1.00 93.62 179 ILE A CA 1
ATOM 1524 C C . ILE A 1 179 ? -19.685 -10.891 5.952 1.00 93.62 179 ILE A C 1
ATOM 1526 O O . ILE A 1 179 ? -20.851 -10.937 6.372 1.00 93.62 179 ILE A O 1
ATOM 1530 N N . LEU A 1 180 ? -18.734 -11.746 6.334 1.00 92.62 180 LEU A N 1
ATOM 1531 C CA . LEU A 1 180 ? -18.959 -12.882 7.226 1.00 92.62 180 LEU A CA 1
ATOM 1532 C C . LEU A 1 180 ? -19.114 -12.440 8.682 1.00 92.62 180 LEU A C 1
ATOM 1534 O O . LEU A 1 180 ? -20.048 -12.883 9.345 1.00 92.62 180 LEU A O 1
ATOM 1538 N N . PHE A 1 181 ? -18.257 -11.531 9.152 1.00 90.31 181 PHE A N 1
ATOM 1539 C CA . PHE A 1 181 ? -18.138 -11.216 10.579 1.00 90.31 181 PHE A CA 1
ATOM 1540 C C . PHE A 1 181 ? -18.720 -9.858 10.993 1.00 90.31 181 PHE A C 1
ATOM 1542 O O . PHE A 1 181 ? -18.775 -9.572 12.184 1.00 90.31 181 PHE A O 1
ATOM 1549 N N . SER A 1 182 ? -19.172 -9.011 10.059 1.00 84.00 182 SER A N 1
ATOM 1550 C CA . SER A 1 182 ? -19.685 -7.675 10.413 1.00 84.00 182 SER A CA 1
ATOM 1551 C C . SER A 1 182 ? -21.213 -7.583 10.469 1.00 84.00 182 SER A C 1
ATOM 1553 O O . SER A 1 182 ? -21.954 -8.347 9.841 1.00 84.00 182 SER A O 1
ATOM 1555 N N . ILE A 1 183 ? -21.698 -6.558 11.178 1.00 79.19 183 ILE A N 1
ATOM 1556 C CA . ILE A 1 183 ? -23.116 -6.172 11.249 1.00 79.19 183 ILE A CA 1
ATOM 1557 C C . ILE A 1 183 ? -23.629 -5.811 9.841 1.00 79.19 183 ILE A C 1
ATOM 1559 O O . ILE A 1 183 ? -22.877 -5.308 9.007 1.00 79.19 183 ILE A O 1
ATOM 1563 N N . LYS A 1 184 ? -24.931 -6.008 9.561 1.00 78.44 184 LYS A N 1
ATOM 1564 C CA . LYS A 1 184 ? -25.559 -5.789 8.233 1.00 78.44 184 LYS A CA 1
ATOM 1565 C C . LYS A 1 184 ? -25.135 -4.490 7.522 1.00 78.44 184 LYS A C 1
ATOM 156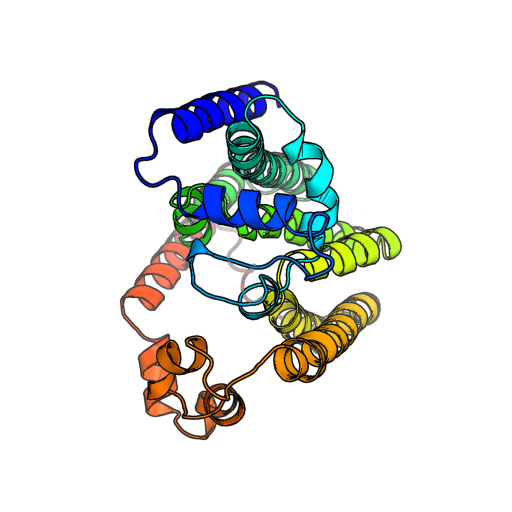7 O O . LYS A 1 184 ? -24.937 -4.512 6.312 1.00 78.44 184 LYS A O 1
ATOM 1572 N N . LYS A 1 185 ? -24.972 -3.377 8.251 1.00 77.56 185 LYS A N 1
ATOM 1573 C CA . LYS A 1 185 ? -24.574 -2.073 7.678 1.00 77.56 185 LYS A CA 1
ATOM 1574 C C . LYS A 1 185 ? -23.157 -2.076 7.083 1.00 77.56 185 LYS A C 1
ATOM 1576 O O . LYS A 1 185 ? -22.900 -1.357 6.121 1.00 77.56 185 LYS A O 1
ATOM 1581 N N . ASP A 1 186 ? -22.276 -2.928 7.592 1.00 87.12 186 ASP A N 1
ATOM 1582 C CA . ASP A 1 186 ? -20.868 -2.995 7.192 1.00 87.12 186 ASP A CA 1
ATOM 1583 C C . ASP A 1 186 ? -20.635 -3.997 6.064 1.00 87.12 186 ASP A C 1
ATOM 1585 O O . ASP A 1 186 ? -19.691 -3.851 5.284 1.00 87.12 186 ASP A O 1
ATOM 1589 N N . LYS A 1 187 ? -21.577 -4.930 5.878 1.00 92.00 187 LYS A N 1
ATOM 1590 C CA . LYS A 1 187 ? -21.569 -5.879 4.759 1.00 92.00 187 LYS A CA 1
ATOM 1591 C C . LYS A 1 187 ? -21.572 -5.186 3.403 1.00 92.00 187 LYS A C 1
ATOM 1593 O O . LYS A 1 187 ? -20.985 -5.717 2.471 1.00 92.00 187 LYS A O 1
ATOM 1598 N N . LYS A 1 188 ? -22.158 -3.986 3.283 1.00 95.75 188 LYS A N 1
ATOM 1599 C CA . LYS A 1 188 ? -22.090 -3.193 2.043 1.00 95.75 188 LYS A CA 1
ATOM 1600 C C . LYS A 1 188 ? -20.643 -2.841 1.679 1.00 95.75 188 LYS A C 1
ATOM 1602 O O . LYS A 1 188 ? -20.252 -2.987 0.525 1.00 95.75 188 LYS A O 1
ATOM 1607 N N . PHE A 1 189 ? -19.843 -2.406 2.652 1.00 96.50 189 PHE A N 1
ATOM 1608 C CA . PHE A 1 189 ? -18.425 -2.094 2.444 1.00 96.50 189 PHE A CA 1
ATOM 1609 C C . PHE A 1 189 ? -17.630 -3.359 2.119 1.00 96.50 189 PHE A C 1
ATOM 1611 O O . PHE A 1 189 ? -16.857 -3.359 1.163 1.00 96.50 189 PHE A O 1
ATOM 1618 N N . GLY A 1 190 ? -17.890 -4.452 2.846 1.00 96.88 190 GLY A N 1
ATOM 1619 C CA . GLY A 1 190 ? -17.281 -5.754 2.570 1.00 96.88 190 GLY A CA 1
ATOM 1620 C C . GLY A 1 190 ? -17.583 -6.264 1.160 1.00 96.88 190 GLY A C 1
ATOM 1621 O O . GLY A 1 190 ? -16.669 -6.611 0.420 1.00 96.88 190 GLY A O 1
ATOM 1622 N N . PHE A 1 191 ? -18.851 -6.213 0.743 1.00 97.88 191 PHE A N 1
ATOM 1623 C CA . PHE A 1 191 ? -19.281 -6.582 -0.607 1.00 97.88 191 PHE A CA 1
ATOM 1624 C C . PHE A 1 191 ? -18.617 -5.715 -1.675 1.00 97.88 191 PHE A C 1
ATOM 1626 O O . PHE A 1 191 ? -18.180 -6.227 -2.699 1.00 97.88 191 PHE A O 1
ATOM 1633 N N . THR A 1 192 ? -18.466 -4.416 -1.412 1.00 97.94 192 THR A N 1
ATOM 1634 C CA . THR A 1 192 ? -17.772 -3.498 -2.325 1.00 97.94 192 THR A CA 1
ATOM 1635 C C . THR A 1 192 ? -16.315 -3.899 -2.522 1.00 97.94 192 THR A C 1
ATOM 1637 O O . THR A 1 192 ? -15.880 -4.023 -3.663 1.00 97.94 192 THR A O 1
ATOM 1640 N N . LEU A 1 193 ? -15.568 -4.144 -1.437 1.00 98.25 193 LEU A N 1
ATOM 1641 C CA . LEU A 1 193 ? -14.177 -4.603 -1.541 1.00 98.25 193 LEU A CA 1
ATOM 1642 C C . LEU A 1 193 ? -14.087 -5.945 -2.254 1.00 98.25 193 LEU A C 1
ATOM 1644 O O . LEU A 1 193 ? -13.266 -6.090 -3.151 1.00 98.25 193 LEU A O 1
ATOM 1648 N N . PHE A 1 194 ? -14.952 -6.896 -1.899 1.00 97.88 194 PHE A N 1
ATOM 1649 C CA . PHE A 1 194 ? -14.957 -8.217 -2.511 1.00 97.88 194 PHE A CA 1
ATOM 1650 C C . PHE A 1 194 ? -15.175 -8.133 -4.025 1.00 97.88 194 PHE A C 1
ATOM 1652 O O . PHE A 1 194 ? -14.360 -8.642 -4.789 1.00 97.88 194 PHE A O 1
ATOM 1659 N N . ILE A 1 195 ? -16.227 -7.438 -4.466 1.00 98.38 195 ILE A N 1
ATOM 1660 C CA . ILE A 1 195 ? -16.550 -7.303 -5.889 1.00 98.38 195 ILE A CA 1
ATOM 1661 C C . ILE A 1 195 ? -15.458 -6.542 -6.640 1.00 98.38 195 ILE A C 1
ATOM 1663 O O . ILE A 1 195 ? -15.018 -7.009 -7.687 1.00 98.38 195 ILE A O 1
ATOM 1667 N N . LEU A 1 196 ? -14.976 -5.412 -6.110 1.00 98.19 196 LEU A N 1
ATOM 1668 C CA . LEU A 1 196 ? -13.878 -4.675 -6.743 1.00 98.19 196 LEU A CA 1
ATOM 1669 C C . LEU A 1 196 ? -12.608 -5.524 -6.832 1.00 98.19 196 LEU A C 1
ATOM 1671 O O . LEU A 1 196 ? -11.965 -5.541 -7.877 1.00 98.19 196 LEU A O 1
ATOM 1675 N N . GLY A 1 197 ? -12.278 -6.254 -5.767 1.00 96.94 197 GLY A N 1
ATOM 1676 C CA . GLY A 1 197 ? -11.149 -7.173 -5.728 1.00 96.94 197 GLY A CA 1
ATOM 1677 C C . GLY A 1 197 ? -11.265 -8.265 -6.789 1.00 96.94 197 GLY A C 1
ATOM 1678 O O . GLY A 1 197 ? -10.338 -8.436 -7.571 1.00 96.94 197 GLY A O 1
ATOM 1679 N N . VAL A 1 198 ? -12.413 -8.945 -6.894 1.00 96.06 198 VAL A N 1
ATOM 1680 C CA . VAL A 1 198 ? -12.652 -9.978 -7.921 1.00 96.06 198 VAL A CA 1
ATOM 1681 C C . VAL A 1 198 ? -12.561 -9.398 -9.334 1.00 96.06 198 VAL A C 1
ATOM 1683 O O . VAL A 1 198 ? -11.877 -9.972 -10.181 1.00 96.06 198 VAL A O 1
ATOM 1686 N N . ILE A 1 199 ? -13.210 -8.258 -9.589 1.00 96.56 199 ILE A N 1
ATOM 1687 C CA . ILE A 1 199 ? -13.207 -7.608 -10.907 1.00 96.56 199 ILE A CA 1
ATOM 1688 C C . ILE A 1 199 ? -11.782 -7.226 -11.313 1.00 96.56 199 ILE A C 1
ATOM 1690 O O . ILE A 1 199 ? -11.343 -7.592 -12.399 1.00 96.56 199 ILE A O 1
ATOM 1694 N N . PHE A 1 200 ? -11.036 -6.530 -10.451 1.00 95.06 200 PHE A N 1
ATOM 1695 C CA . PHE A 1 200 ? -9.674 -6.093 -10.775 1.00 95.06 200 PHE A CA 1
ATOM 1696 C C . PHE A 1 200 ? -8.684 -7.253 -10.842 1.00 95.06 200 PHE A C 1
ATOM 1698 O O . PHE A 1 200 ? -7.813 -7.245 -11.709 1.00 95.06 200 PHE A O 1
ATOM 1705 N N . TYR A 1 201 ? -8.838 -8.270 -9.991 1.00 91.56 201 TYR A N 1
ATOM 1706 C CA . TYR A 1 201 ? -8.061 -9.502 -10.092 1.00 91.56 201 TYR A CA 1
ATOM 1707 C C . TYR A 1 201 ? -8.268 -10.154 -11.463 1.00 91.56 201 TYR A C 1
ATOM 1709 O O . TYR A 1 201 ? -7.299 -10.491 -12.141 1.00 91.56 201 TYR A O 1
ATOM 1717 N N . TYR A 1 202 ? -9.522 -10.287 -11.903 1.00 90.75 202 TYR A N 1
ATOM 1718 C CA . TYR A 1 202 ? -9.843 -10.856 -13.209 1.00 90.75 202 TYR A CA 1
ATOM 1719 C C . TYR A 1 202 ? -9.292 -9.999 -14.354 1.00 90.75 202 TYR A C 1
ATOM 1721 O O . TYR A 1 202 ? -8.576 -10.512 -15.212 1.00 90.75 202 TYR A O 1
ATOM 1729 N N . ILE A 1 203 ? -9.555 -8.688 -14.344 1.00 90.56 203 ILE A N 1
ATOM 1730 C CA . ILE A 1 203 ? -9.048 -7.760 -15.364 1.00 90.56 203 ILE A CA 1
ATOM 1731 C C . ILE A 1 203 ?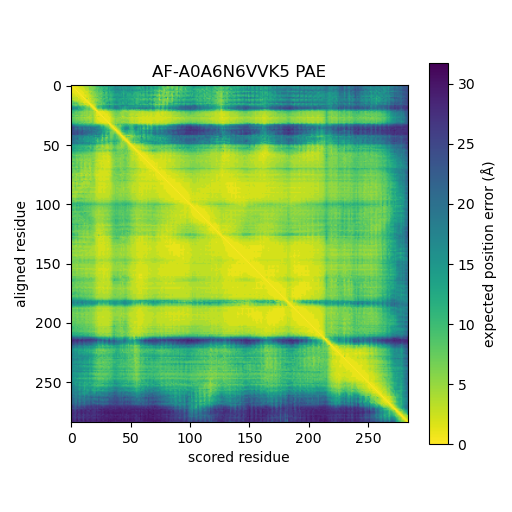 -7.526 -7.867 -15.467 1.00 90.56 203 ILE A C 1
ATOM 1733 O O . ILE A 1 203 ? -7.002 -8.058 -16.561 1.00 90.56 203 ILE A O 1
ATOM 1737 N N . TYR A 1 204 ? -6.802 -7.803 -14.352 1.00 86.25 204 TYR A N 1
ATOM 1738 C CA . TYR A 1 204 ? -5.350 -7.842 -14.420 1.00 86.25 204 TYR A CA 1
ATOM 1739 C C . TYR A 1 204 ? -4.814 -9.231 -14.775 1.00 86.25 204 TYR A C 1
ATOM 1741 O O . TYR A 1 204 ? -4.174 -9.397 -15.810 1.00 86.25 204 TYR A O 1
ATOM 1749 N N . PHE A 1 205 ? -5.078 -10.243 -13.947 1.00 82.75 205 PHE A N 1
ATOM 1750 C CA . PHE A 1 205 ? -4.412 -11.541 -14.073 1.00 82.75 205 PHE A CA 1
ATOM 1751 C C . PHE A 1 205 ? -4.940 -12.390 -15.234 1.00 82.75 205 PHE A C 1
ATOM 1753 O O . PHE A 1 205 ? -4.224 -13.282 -15.690 1.00 82.75 205 PHE A O 1
ATOM 1760 N N . LYS A 1 206 ? -6.171 -12.155 -15.713 1.00 83.62 206 LYS A N 1
ATOM 1761 C CA . LYS A 1 206 ? -6.767 -12.931 -16.816 1.00 83.62 206 LYS A CA 1
ATOM 1762 C C . LYS A 1 206 ? -6.832 -12.193 -18.141 1.00 83.62 206 LYS A C 1
ATOM 1764 O O . LYS A 1 206 ? -6.738 -12.861 -19.162 1.00 83.62 206 LYS A O 1
ATOM 1769 N N . ILE A 1 207 ? -6.985 -10.870 -18.147 1.00 86.38 207 ILE A N 1
ATOM 1770 C CA . ILE A 1 207 ? -7.065 -10.104 -19.399 1.00 86.38 207 ILE A CA 1
ATOM 1771 C C . ILE A 1 207 ? -5.716 -9.455 -19.701 1.00 86.38 207 ILE A C 1
ATOM 1773 O O . ILE A 1 207 ? -5.086 -9.783 -20.701 1.00 86.38 207 ILE A O 1
ATOM 1777 N N . ILE A 1 208 ? -5.251 -8.554 -18.836 1.00 83.19 208 ILE A N 1
ATOM 1778 C CA . ILE A 1 208 ? -4.079 -7.713 -19.119 1.00 83.19 208 ILE A CA 1
ATOM 1779 C C . ILE A 1 208 ? -2.801 -8.549 -19.157 1.00 83.19 208 ILE A C 1
ATOM 1781 O O . ILE A 1 208 ? -2.107 -8.561 -20.168 1.00 83.19 208 ILE A O 1
ATOM 1785 N N . LEU A 1 209 ? -2.512 -9.290 -18.088 1.00 79.25 209 LEU A N 1
ATOM 1786 C CA . LEU A 1 209 ? -1.285 -10.075 -17.975 1.00 79.25 209 LEU A CA 1
ATOM 1787 C C . LEU A 1 209 ? -1.192 -11.150 -19.065 1.00 79.25 209 LEU A C 1
ATOM 1789 O O . LEU A 1 209 ?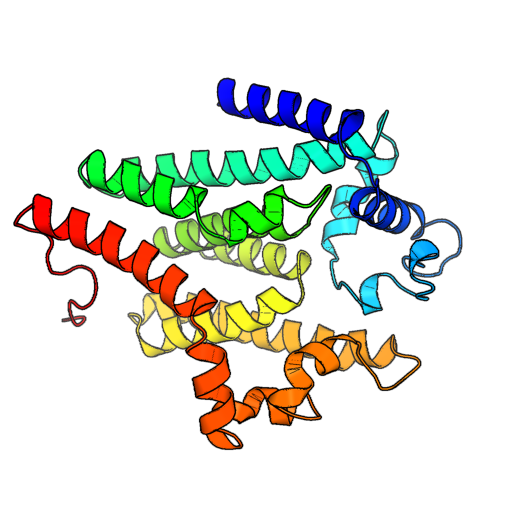 -0.109 -11.405 -19.575 1.00 79.25 209 LEU A O 1
ATOM 1793 N N . VAL A 1 210 ? -2.315 -11.772 -19.437 1.00 79.25 210 VAL A N 1
ATOM 1794 C CA . VAL A 1 210 ? -2.348 -12.797 -20.493 1.00 79.25 210 VAL A CA 1
ATOM 1795 C C . VAL A 1 210 ? -2.090 -12.181 -21.866 1.00 79.25 210 VAL A C 1
ATOM 1797 O O . VAL A 1 210 ? -1.278 -12.715 -22.608 1.00 79.25 210 VAL A O 1
ATOM 1800 N N . ASN A 1 211 ? -2.720 -11.047 -22.186 1.00 79.00 211 ASN A N 1
ATOM 1801 C CA . ASN A 1 211 ? -2.541 -10.389 -23.484 1.00 79.00 211 ASN A CA 1
ATOM 1802 C C . ASN A 1 211 ? -1.161 -9.746 -23.659 1.00 79.00 211 ASN A C 1
ATOM 1804 O O . ASN A 1 211 ? -0.716 -9.561 -24.786 1.00 79.00 211 ASN A O 1
ATOM 1808 N N . LEU A 1 212 ? -0.499 -9.372 -22.562 1.00 75.25 212 LEU A N 1
ATOM 1809 C CA . LEU A 1 212 ? 0.844 -8.796 -22.615 1.00 75.25 212 LEU A CA 1
ATOM 1810 C C . LEU A 1 212 ? 1.950 -9.859 -22.667 1.00 75.25 212 LEU A C 1
ATOM 1812 O O . LEU A 1 212 ? 3.068 -9.541 -23.068 1.00 75.25 212 LEU A O 1
ATOM 1816 N N . LYS A 1 213 ? 1.677 -11.099 -22.241 1.00 69.31 213 LYS A N 1
ATOM 1817 C CA . LYS A 1 213 ? 2.671 -12.180 -22.194 1.00 69.31 213 LYS A CA 1
ATOM 1818 C C . LYS A 1 213 ? 2.981 -12.730 -23.585 1.00 69.31 213 LYS A C 1
ATOM 1820 O O . LYS A 1 213 ? 2.111 -13.290 -24.240 1.00 69.31 213 LYS A O 1
ATOM 1825 N N . GLU A 1 214 ? 4.258 -12.690 -23.956 1.00 60.16 214 GLU A N 1
ATOM 1826 C CA . GLU A 1 214 ? 4.795 -13.422 -25.114 1.00 60.16 214 GLU A CA 1
ATOM 1827 C C . GLU A 1 214 ? 5.218 -14.869 -24.760 1.00 60.16 214 GLU A C 1
ATOM 1829 O O . GLU A 1 214 ? 5.313 -15.713 -25.647 1.00 60.16 214 GLU A O 1
ATOM 1834 N N . SER A 1 215 ? 5.421 -15.202 -23.473 1.00 54.44 215 SER A N 1
ATOM 1835 C CA . SER A 1 215 ? 5.782 -16.554 -23.005 1.00 54.44 215 SER A CA 1
ATOM 1836 C C . SER A 1 215 ? 5.094 -16.944 -21.682 1.00 54.44 215 SER A C 1
ATOM 1838 O O . SER A 1 215 ? 4.644 -16.099 -20.901 1.00 54.44 215 SER A O 1
ATOM 1840 N N . SER A 1 216 ? 4.945 -18.254 -21.445 1.00 49.59 216 SER A N 1
ATOM 1841 C CA . SER A 1 216 ? 4.116 -18.831 -20.372 1.00 49.59 216 SER A CA 1
ATOM 1842 C C . SER A 1 216 ? 4.663 -18.637 -18.953 1.00 49.59 216 SER A C 1
ATOM 1844 O O . SER A 1 216 ? 3.880 -18.646 -17.997 1.00 49.59 216 SER A O 1
ATOM 1846 N N . ASP A 1 217 ? 5.964 -18.394 -18.797 1.00 51.50 217 ASP A N 1
ATOM 1847 C CA . ASP A 1 217 ? 6.626 -18.425 -17.494 1.00 51.50 217 ASP A CA 1
ATOM 1848 C C . ASP A 1 217 ? 6.712 -17.039 -16.855 1.00 51.50 217 ASP A C 1
ATOM 1850 O O . ASP A 1 217 ? 7.481 -16.166 -17.243 1.00 51.50 217 ASP A O 1
ATOM 1854 N N . THR A 1 218 ? 5.915 -16.830 -15.808 1.00 57.38 218 THR A N 1
ATOM 1855 C CA . THR A 1 218 ? 6.174 -15.742 -14.860 1.00 57.38 218 THR A CA 1
ATOM 1856 C C . THR A 1 218 ? 7.276 -16.159 -13.905 1.00 57.38 218 THR A C 1
ATOM 1858 O O . THR A 1 218 ? 7.072 -17.107 -13.145 1.00 57.38 218 THR A O 1
ATOM 1861 N N . ASN A 1 219 ? 8.349 -15.368 -13.829 1.00 62.41 219 ASN A N 1
ATOM 1862 C CA . ASN A 1 219 ? 9.381 -15.457 -12.782 1.00 62.41 219 ASN A CA 1
ATOM 1863 C C . ASN A 1 219 ? 8.780 -15.591 -11.365 1.00 62.41 219 ASN A C 1
ATOM 1865 O O . ASN A 1 219 ? 9.364 -16.217 -10.485 1.00 62.41 219 ASN A O 1
ATOM 1869 N N . PHE A 1 220 ? 7.565 -15.070 -11.157 1.00 64.38 220 PHE A N 1
ATOM 1870 C CA . PHE A 1 220 ? 6.832 -15.148 -9.898 1.00 64.38 220 PHE A CA 1
ATOM 1871 C C . PHE A 1 220 ? 6.426 -16.562 -9.454 1.00 64.38 220 PHE A C 1
ATOM 1873 O O . PHE A 1 220 ? 6.403 -16.816 -8.252 1.00 64.38 220 PHE A O 1
ATOM 1880 N N . ILE A 1 221 ? 6.138 -17.496 -10.373 1.00 69.50 221 ILE A N 1
ATOM 1881 C CA . ILE A 1 221 ? 5.830 -18.891 -9.992 1.00 69.50 221 ILE A CA 1
ATOM 1882 C C . ILE A 1 221 ? 7.077 -19.560 -9.407 1.00 69.50 221 ILE A C 1
ATOM 1884 O O . ILE A 1 221 ? 6.957 -20.335 -8.462 1.00 69.50 221 ILE A O 1
ATOM 1888 N N . GLY A 1 222 ? 8.273 -19.187 -9.878 1.00 74.75 222 GLY A N 1
ATOM 1889 C CA . GLY A 1 222 ? 9.544 -19.693 -9.359 1.00 74.75 222 GLY A CA 1
ATOM 1890 C C . GLY A 1 222 ? 9.702 -19.503 -7.846 1.00 74.75 222 GLY A C 1
ATOM 1891 O O . GLY A 1 222 ? 10.117 -20.433 -7.154 1.00 74.75 222 GLY A O 1
ATOM 1892 N N . TYR A 1 223 ? 9.278 -18.357 -7.296 1.00 76.81 223 TYR A N 1
ATOM 1893 C CA . TYR A 1 223 ? 9.316 -18.114 -5.844 1.00 76.81 223 TYR A CA 1
ATOM 1894 C C . TYR A 1 223 ? 8.423 -19.072 -5.045 1.00 76.81 223 TYR A C 1
ATOM 1896 O O . TYR A 1 223 ? 8.708 -19.363 -3.881 1.00 76.81 223 TYR A O 1
ATOM 1904 N N . T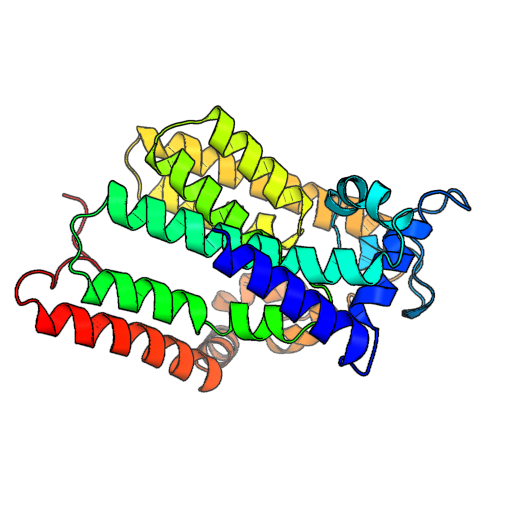YR A 1 224 ? 7.363 -19.586 -5.670 1.00 83.25 224 TYR A N 1
ATOM 1905 C CA . TYR A 1 224 ? 6.378 -20.473 -5.056 1.00 83.25 224 TYR A CA 1
ATOM 1906 C C . TYR A 1 224 ? 6.420 -21.897 -5.614 1.00 83.25 224 TYR A C 1
ATOM 1908 O O . TYR A 1 224 ? 5.520 -22.678 -5.316 1.00 83.25 224 TYR A O 1
ATOM 1916 N N . ALA A 1 225 ? 7.470 -22.279 -6.348 1.00 87.25 225 ALA A N 1
ATOM 1917 C CA . ALA A 1 225 ? 7.568 -23.589 -6.999 1.00 87.25 225 ALA A CA 1
ATOM 1918 C C . ALA A 1 225 ? 7.399 -24.763 -6.012 1.00 87.25 225 ALA A C 1
ATOM 1920 O O . ALA A 1 225 ? 6.860 -25.815 -6.348 1.00 87.25 225 ALA A O 1
ATOM 1921 N N . LYS A 1 226 ? 7.786 -24.564 -4.742 1.00 89.69 226 LYS A N 1
ATOM 1922 C CA . LYS A 1 226 ? 7.567 -25.546 -3.664 1.00 89.69 226 LYS A CA 1
ATOM 1923 C C . LYS A 1 226 ? 6.077 -25.787 -3.371 1.00 89.69 226 LYS A C 1
ATOM 1925 O O . LYS A 1 226 ? 5.691 -26.904 -3.032 1.00 89.69 226 LYS A O 1
ATOM 1930 N N . LEU A 1 227 ? 5.235 -24.764 -3.519 1.00 88.56 227 LEU A N 1
ATOM 1931 C CA . LEU A 1 227 ? 3.793 -24.817 -3.267 1.00 88.56 227 LEU A CA 1
ATOM 1932 C C . LEU A 1 227 ? 3.000 -25.347 -4.469 1.00 88.56 227 LEU A C 1
ATOM 1934 O O . LEU A 1 227 ? 1.967 -25.980 -4.276 1.00 88.56 227 LEU A O 1
ATOM 1938 N N . GLY A 1 228 ? 3.491 -25.185 -5.697 1.00 88.31 228 GLY A N 1
ATOM 1939 C CA . GLY A 1 228 ? 2.790 -25.630 -6.902 1.00 88.31 228 GLY A CA 1
ATOM 1940 C C . GLY A 1 228 ? 3.472 -25.177 -8.188 1.00 88.31 228 GLY A C 1
ATOM 1941 O O . GLY A 1 228 ? 4.264 -24.239 -8.174 1.00 88.31 228 GLY A O 1
ATOM 1942 N N . ASN A 1 229 ? 3.125 -25.830 -9.295 1.00 85.19 229 ASN A N 1
ATOM 1943 C CA . ASN A 1 229 ? 3.636 -25.520 -10.634 1.00 85.19 229 ASN A CA 1
ATOM 1944 C C . ASN A 1 229 ? 2.723 -24.554 -11.407 1.00 85.19 229 ASN A C 1
ATOM 1946 O O . ASN A 1 229 ? 3.067 -24.090 -12.489 1.00 85.19 229 ASN A O 1
ATOM 1950 N N . SER A 1 230 ? 1.553 -24.234 -10.855 1.00 81.12 230 SER A N 1
ATOM 1951 C CA . SER A 1 230 ? 0.607 -23.271 -11.416 1.00 81.12 230 SER A CA 1
ATOM 1952 C C . SER A 1 230 ? 0.044 -22.363 -10.324 1.00 81.12 230 SER A C 1
ATOM 1954 O O . SER A 1 230 ? 0.031 -22.725 -9.148 1.00 81.12 230 SER A O 1
ATOM 1956 N N . MET A 1 231 ? -0.480 -21.188 -10.696 1.00 76.81 231 MET A N 1
ATOM 1957 C CA . MET A 1 231 ? -1.135 -20.283 -9.735 1.00 76.81 231 MET A CA 1
ATOM 1958 C C . MET A 1 231 ? -2.292 -20.963 -8.987 1.00 76.81 231 MET A C 1
ATOM 1960 O O . MET A 1 231 ? -2.511 -20.685 -7.812 1.00 76.81 231 MET A O 1
ATOM 1964 N N . PHE A 1 232 ? -3.014 -21.866 -9.658 1.00 81.94 232 PHE A N 1
ATOM 1965 C CA . PHE A 1 232 ? -4.113 -22.618 -9.057 1.00 81.94 232 PHE A CA 1
ATOM 1966 C C . PHE A 1 232 ? -3.611 -23.629 -8.021 1.00 81.94 232 PHE A C 1
ATOM 1968 O O . PHE A 1 232 ? -4.136 -23.676 -6.911 1.00 81.94 232 PHE A O 1
ATOM 1975 N N . GLU A 1 233 ? -2.550 -24.378 -8.337 1.00 84.25 233 GLU A N 1
ATOM 1976 C CA . GLU A 1 233 ? -1.913 -25.281 -7.372 1.00 84.25 233 GLU A CA 1
ATOM 1977 C C . GLU A 1 233 ? -1.338 -24.529 -6.172 1.00 84.25 233 GLU A C 1
ATOM 1979 O O . GLU A 1 233 ? -1.517 -24.968 -5.039 1.00 84.25 233 GLU A O 1
ATOM 1984 N N . VAL A 1 234 ? -0.690 -23.380 -6.398 1.00 84.88 234 VAL A N 1
ATOM 1985 C CA . VAL A 1 234 ? -0.171 -22.533 -5.315 1.00 84.88 234 VAL A CA 1
ATOM 1986 C C . VAL A 1 234 ? -1.317 -22.044 -4.425 1.00 84.88 234 VAL A C 1
ATOM 1988 O O . VAL A 1 234 ? -1.219 -22.144 -3.203 1.00 84.88 234 VAL A O 1
ATOM 1991 N N . ALA A 1 235 ? -2.425 -21.576 -5.007 1.00 81.56 235 ALA A N 1
ATOM 1992 C CA . ALA A 1 235 ? -3.594 -21.119 -4.254 1.00 81.56 235 ALA A CA 1
ATOM 1993 C C . ALA A 1 235 ? -4.257 -22.243 -3.442 1.00 81.56 235 ALA A C 1
ATOM 1995 O O . ALA A 1 235 ? -4.681 -22.021 -2.310 1.00 81.56 235 ALA A O 1
ATOM 1996 N N . LEU A 1 236 ? -4.313 -23.457 -3.993 1.00 90.25 236 LEU A N 1
ATOM 1997 C CA . LEU A 1 236 ? -4.859 -24.632 -3.315 1.00 90.25 236 LEU A CA 1
ATOM 1998 C C . LEU A 1 236 ? -3.826 -25.395 -2.479 1.00 90.25 236 LEU A C 1
ATOM 2000 O O . LEU A 1 236 ? -4.168 -26.412 -1.878 1.00 90.25 236 LEU A O 1
ATOM 2004 N N . SER A 1 237 ? -2.590 -24.910 -2.370 1.00 92.69 237 SER A N 1
ATOM 2005 C CA . SER A 1 237 ? -1.532 -25.571 -1.601 1.00 92.69 237 SER A CA 1
ATOM 2006 C C . SER A 1 237 ? -1.862 -25.839 -0.123 1.00 92.69 237 SER A C 1
ATOM 2008 O O . SER A 1 237 ? -1.409 -26.878 0.358 1.00 92.69 237 SER A O 1
ATOM 2010 N N . PRO A 1 238 ? -2.697 -25.052 0.599 1.00 91.50 238 PRO A N 1
ATOM 2011 C CA . PRO A 1 238 ? -3.133 -25.439 1.944 1.00 91.50 238 PRO A CA 1
ATOM 2012 C C . PRO A 1 238 ? -3.874 -26.782 1.983 1.00 91.50 238 PRO A C 1
ATOM 2014 O O . PRO A 1 238 ? -3.832 -27.472 2.996 1.00 91.50 238 PRO A O 1
ATOM 2017 N N . ILE A 1 239 ? -4.547 -27.149 0.888 1.00 95.38 239 ILE A N 1
ATOM 2018 C CA . ILE A 1 239 ? -5.350 -28.372 0.756 1.00 95.38 239 ILE A CA 1
ATOM 2019 C C . ILE A 1 239 ? -4.553 -29.459 0.025 1.00 95.38 239 ILE A C 1
ATOM 2021 O O . ILE A 1 239 ? -4.520 -30.603 0.465 1.00 95.38 239 ILE A O 1
ATOM 2025 N N . LEU A 1 240 ? -3.890 -29.108 -1.081 1.00 95.06 240 LEU A N 1
ATOM 2026 C CA . LEU A 1 240 ? -3.157 -30.049 -1.936 1.00 95.06 240 LEU A CA 1
ATOM 2027 C C . LEU A 1 240 ? -1.793 -30.445 -1.354 1.00 95.06 240 LEU A C 1
ATOM 2029 O O . LEU A 1 240 ? -1.318 -31.552 -1.597 1.00 95.06 240 LEU A O 1
ATOM 2033 N N . LYS A 1 241 ? -1.140 -29.546 -0.608 1.00 94.94 241 LYS A N 1
ATOM 2034 C CA . LYS A 1 241 ? 0.195 -29.739 -0.014 1.00 94.94 241 LYS A CA 1
ATOM 2035 C C . LYS A 1 241 ? 0.260 -29.167 1.415 1.00 94.94 241 LYS A C 1
ATOM 2037 O O . LYS A 1 241 ? 1.123 -28.329 1.697 1.00 94.94 241 LYS A O 1
ATOM 2042 N N . PRO A 1 242 ? -0.604 -29.623 2.344 1.00 94.88 242 PRO A N 1
ATOM 2043 C CA . PRO A 1 242 ? -0.758 -29.017 3.670 1.00 94.88 242 PRO A CA 1
ATOM 2044 C C . PRO A 1 242 ? 0.556 -28.967 4.458 1.00 94.88 242 PRO A C 1
ATOM 2046 O O . PRO A 1 242 ? 0.844 -27.967 5.106 1.00 94.88 242 PRO A O 1
ATOM 2049 N N . HIS A 1 243 ? 1.394 -30.003 4.356 1.00 95.25 243 HIS A N 1
ATOM 2050 C CA . HIS A 1 243 ? 2.689 -30.053 5.038 1.00 95.25 243 HIS A CA 1
ATOM 2051 C C . HIS A 1 243 ? 3.667 -28.976 4.536 1.00 95.25 243 HIS A C 1
ATOM 2053 O O . HIS A 1 243 ? 4.266 -28.275 5.350 1.00 95.25 243 HIS A O 1
ATOM 2059 N N . VAL A 1 244 ? 3.790 -28.795 3.212 1.00 93.81 244 VAL A N 1
ATOM 2060 C CA . VAL A 1 244 ? 4.655 -27.756 2.625 1.00 93.81 244 VAL A CA 1
ATOM 2061 C C . VAL A 1 244 ? 4.119 -26.380 2.982 1.00 93.81 244 VAL A C 1
ATOM 2063 O O . VAL A 1 244 ? 4.883 -25.516 3.399 1.00 93.81 244 VAL A O 1
ATOM 2066 N N . PHE A 1 245 ? 2.803 -26.191 2.870 1.00 92.69 245 PHE A N 1
ATOM 2067 C CA . PHE A 1 245 ? 2.159 -24.933 3.218 1.00 92.69 245 PHE A CA 1
ATOM 2068 C C . PHE A 1 245 ? 2.419 -24.556 4.683 1.00 92.69 245 PHE A C 1
ATOM 2070 O O . PHE A 1 245 ? 2.911 -23.462 4.957 1.00 92.69 245 PHE A O 1
ATOM 2077 N N . ILE A 1 246 ? 2.175 -25.477 5.623 1.00 92.75 246 ILE A N 1
ATOM 2078 C CA . ILE A 1 246 ? 2.433 -25.256 7.052 1.00 92.75 246 ILE A CA 1
ATOM 2079 C C . ILE A 1 246 ? 3.913 -24.958 7.289 1.00 92.75 246 ILE A C 1
ATOM 2081 O O . ILE A 1 246 ? 4.221 -24.008 8.000 1.00 92.75 246 ILE A O 1
ATOM 2085 N N . GLN A 1 247 ? 4.836 -25.697 6.671 1.00 93.19 247 GLN A N 1
ATOM 2086 C CA . GLN A 1 247 ? 6.271 -25.442 6.814 1.00 93.19 247 GLN A CA 1
ATOM 2087 C C . GLN A 1 247 ? 6.672 -24.063 6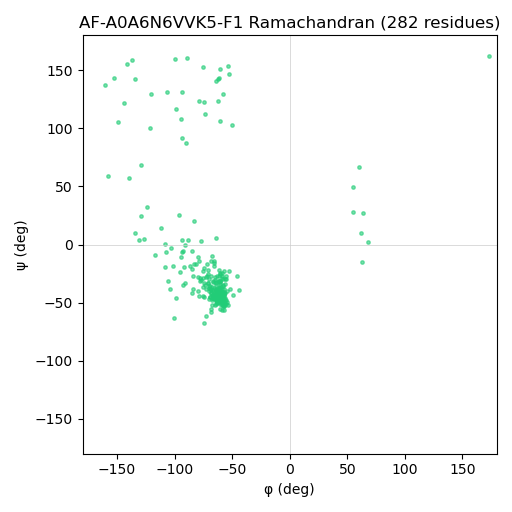.272 1.00 93.19 247 GLN A C 1
ATOM 2089 O O . GLN A 1 247 ? 7.502 -23.384 6.875 1.00 93.19 247 GLN A O 1
ATOM 2094 N N . SER A 1 248 ? 6.087 -23.630 5.152 1.00 88.62 248 SER A N 1
ATOM 2095 C CA . SER A 1 248 ? 6.300 -22.297 4.582 1.00 88.62 248 SER A CA 1
ATOM 2096 C C . SER A 1 248 ? 5.758 -21.188 5.484 1.00 88.62 248 SER A C 1
ATOM 2098 O O . SER A 1 248 ? 6.400 -20.147 5.610 1.00 88.62 248 SER A O 1
ATOM 2100 N N . VAL A 1 249 ? 4.618 -21.402 6.144 1.00 86.62 249 VAL A N 1
ATOM 2101 C CA . VAL A 1 249 ? 4.033 -20.434 7.086 1.00 86.62 249 VAL A CA 1
ATOM 2102 C C . VAL A 1 249 ? 4.810 -20.402 8.404 1.00 86.62 249 VAL A C 1
ATOM 2104 O O . VAL A 1 249 ? 5.156 -19.323 8.874 1.00 86.62 249 VAL A O 1
ATOM 2107 N N . MET A 1 250 ? 5.161 -21.562 8.958 1.00 90.12 250 MET A N 1
ATOM 2108 C CA . MET A 1 250 ? 5.817 -21.733 10.263 1.00 90.12 250 MET A CA 1
ATOM 2109 C C . MET A 1 250 ? 7.342 -21.551 10.221 1.00 90.12 250 MET A C 1
ATOM 2111 O O . MET A 1 250 ? 8.058 -22.017 11.107 1.00 90.12 250 MET A O 1
ATOM 2115 N N . GLN A 1 251 ? 7.878 -20.876 9.203 1.00 87.94 251 GLN A N 1
ATOM 2116 C CA . GLN A 1 251 ? 9.299 -20.542 9.177 1.00 87.94 251 GLN A CA 1
ATOM 2117 C C . GLN A 1 251 ? 9.657 -19.641 10.359 1.00 87.94 251 GLN A C 1
ATOM 2119 O O . GLN A 1 251 ? 8.908 -18.726 10.703 1.00 87.94 251 GLN A O 1
ATOM 2124 N N . PHE A 1 252 ? 10.847 -19.842 10.932 1.00 84.62 252 PHE A N 1
ATOM 2125 C CA . PHE A 1 252 ? 11.325 -19.048 12.067 1.00 84.62 252 PHE A CA 1
ATOM 2126 C C . PHE A 1 252 ? 11.247 -17.539 11.803 1.00 84.62 252 PHE A C 1
ATOM 2128 O O . PHE A 1 252 ? 10.845 -16.789 12.681 1.00 84.62 252 PHE A O 1
ATOM 2135 N N . LYS A 1 253 ? 11.541 -17.102 10.571 1.00 78.12 253 LYS A N 1
ATOM 2136 C CA . LYS A 1 253 ? 11.411 -15.700 10.142 1.00 78.12 253 LYS A CA 1
ATOM 2137 C C . LYS A 1 253 ? 9.980 -15.153 10.286 1.00 78.12 253 LYS A C 1
ATOM 2139 O O . LYS A 1 253 ? 9.808 -13.995 10.651 1.00 78.12 253 LYS A O 1
ATOM 2144 N N . ASN A 1 254 ? 8.965 -15.967 10.003 1.00 80.06 254 ASN A N 1
ATOM 2145 C CA . ASN A 1 254 ? 7.560 -15.570 10.108 1.00 80.06 254 ASN A CA 1
ATOM 2146 C C . ASN A 1 254 ? 7.086 -15.618 11.568 1.00 80.06 254 ASN A C 1
ATOM 2148 O O . ASN A 1 254 ? 6.374 -14.725 12.026 1.00 80.06 254 ASN A O 1
ATOM 2152 N N . LEU A 1 255 ? 7.512 -16.643 12.313 1.00 80.06 255 LEU A N 1
ATOM 2153 C CA . LEU A 1 255 ? 7.163 -16.824 13.722 1.00 80.06 255 LEU A CA 1
ATOM 2154 C C . LEU A 1 255 ? 7.803 -15.772 14.626 1.00 80.06 255 LEU A C 1
ATOM 2156 O O . LEU A 1 255 ? 7.129 -15.250 15.510 1.00 80.06 255 LEU A O 1
ATOM 2160 N N . SER A 1 256 ? 9.070 -15.423 14.399 1.00 73.44 256 SER A N 1
ATOM 2161 C CA . SER A 1 256 ? 9.752 -14.366 15.151 1.00 73.44 256 SER A CA 1
ATOM 2162 C C . SER A 1 256 ? 9.056 -13.022 14.963 1.00 73.44 256 SER A C 1
ATOM 2164 O O . SER A 1 256 ? 8.893 -12.272 15.923 1.00 73.44 256 SER A O 1
ATOM 2166 N N . TYR A 1 257 ? 8.553 -12.755 13.756 1.00 68.12 257 TYR A N 1
ATOM 2167 C CA . TYR A 1 257 ? 7.749 -11.573 13.488 1.00 68.12 257 TYR A CA 1
ATOM 2168 C C . TYR A 1 257 ? 6.430 -11.573 14.273 1.00 68.12 257 TYR A C 1
ATOM 2170 O O . TYR A 1 257 ? 6.144 -10.605 14.980 1.00 68.12 257 TYR A O 1
ATOM 2178 N N . LEU A 1 258 ? 5.657 -12.664 14.204 1.00 70.88 258 LEU A N 1
ATOM 2179 C CA . LEU A 1 258 ? 4.411 -12.799 14.968 1.00 70.88 258 LEU A CA 1
ATOM 2180 C C . LEU A 1 258 ? 4.658 -12.674 16.474 1.00 70.88 258 LEU A C 1
ATOM 2182 O O . LEU A 1 258 ? 3.895 -12.000 17.160 1.00 70.88 258 LEU A O 1
ATOM 2186 N N . PHE A 1 259 ? 5.739 -13.266 16.981 1.00 69.50 259 PHE A N 1
ATOM 2187 C CA . PHE A 1 259 ? 6.099 -13.209 18.393 1.00 69.50 259 PHE A CA 1
ATOM 2188 C C . PHE A 1 259 ? 6.465 -11.792 18.837 1.00 69.50 259 PHE A C 1
ATOM 2190 O O . PHE A 1 259 ? 5.936 -11.334 19.842 1.00 69.50 259 PHE A O 1
ATOM 2197 N N . CYS A 1 260 ? 7.290 -11.056 18.085 1.00 65.12 260 CYS A N 1
ATOM 2198 C CA . CYS A 1 260 ? 7.598 -9.655 18.397 1.00 65.12 260 CYS A CA 1
ATOM 2199 C C . CYS A 1 260 ? 6.331 -8.787 18.431 1.00 65.12 260 CYS A C 1
ATOM 2201 O O . CYS A 1 260 ? 6.172 -7.963 19.330 1.00 65.12 260 CYS A O 1
ATOM 2203 N N . TYR A 1 261 ? 5.408 -9.011 17.492 1.00 65.75 261 TYR A N 1
ATOM 2204 C CA . TYR A 1 261 ? 4.139 -8.286 17.416 1.00 65.75 261 TYR A CA 1
ATOM 2205 C C . TYR A 1 261 ? 3.216 -8.628 18.597 1.00 65.75 261 TYR A C 1
ATOM 2207 O O . TYR A 1 261 ? 2.687 -7.741 19.265 1.00 65.75 261 TYR A O 1
ATOM 2215 N N . TYR A 1 262 ? 3.059 -9.920 18.894 1.00 65.31 262 TYR A N 1
ATOM 2216 C CA . TYR A 1 262 ? 2.153 -10.421 19.927 1.00 65.31 262 TYR A CA 1
ATOM 2217 C C . TYR A 1 262 ? 2.691 -10.189 21.341 1.00 65.31 262 TYR A C 1
ATOM 2219 O O . TYR A 1 262 ? 1.922 -9.864 22.240 1.00 65.31 262 TYR A O 1
ATOM 2227 N N . TYR A 1 263 ? 4.005 -10.302 21.548 1.00 62.75 263 TYR A N 1
ATOM 2228 C CA . TYR A 1 263 ? 4.660 -10.039 22.829 1.00 62.75 263 TYR A CA 1
ATOM 2229 C C . TYR A 1 263 ? 4.568 -8.563 23.206 1.00 62.75 263 TYR A C 1
ATOM 2231 O O . TYR A 1 263 ? 4.183 -8.253 24.332 1.00 62.75 263 TYR A O 1
ATOM 2239 N N . LEU A 1 264 ? 4.846 -7.650 22.265 1.00 59.88 264 LEU A N 1
ATOM 2240 C CA . LEU A 1 264 ? 4.699 -6.217 22.515 1.00 59.88 264 LEU A CA 1
ATOM 2241 C C . LEU A 1 264 ? 3.237 -5.875 22.833 1.00 59.88 264 LEU A C 1
ATOM 2243 O O . LEU A 1 264 ? 2.972 -5.162 23.796 1.00 59.88 264 LEU A O 1
ATOM 2247 N N . PHE A 1 265 ? 2.289 -6.457 22.096 1.00 58.38 265 PHE A N 1
ATOM 2248 C CA . PHE A 1 265 ? 0.860 -6.271 22.337 1.00 58.38 265 PHE A CA 1
ATOM 2249 C C . PHE A 1 265 ? 0.409 -6.828 23.704 1.00 58.38 265 PHE A C 1
ATOM 2251 O O . PHE A 1 265 ? -0.250 -6.132 24.474 1.00 58.38 265 PHE A O 1
ATOM 2258 N N . CYS A 1 266 ? 0.814 -8.050 24.066 1.00 58.47 266 CYS A N 1
ATOM 2259 C CA . CYS A 1 266 ? 0.447 -8.692 25.334 1.00 58.47 266 CYS A CA 1
ATOM 2260 C C . CYS A 1 266 ? 1.101 -8.041 26.558 1.00 58.47 266 CYS A C 1
ATOM 2262 O O . CYS A 1 266 ? 0.456 -7.922 27.600 1.00 58.47 266 CYS A O 1
ATOM 2264 N N . TYR A 1 267 ? 2.359 -7.604 26.451 1.00 57.72 267 TYR A N 1
ATOM 2265 C CA . TYR A 1 267 ? 3.053 -6.883 27.523 1.00 57.72 267 TYR A CA 1
ATOM 2266 C C . TYR A 1 267 ? 2.298 -5.607 27.916 1.00 57.72 267 TYR A C 1
ATOM 2268 O O . TYR A 1 267 ? 2.216 -5.253 29.090 1.00 57.72 267 TYR A O 1
ATOM 2276 N N . ILE A 1 268 ? 1.683 -4.959 26.932 1.00 53.72 268 ILE A N 1
ATOM 2277 C CA . ILE A 1 268 ? 0.945 -3.712 27.109 1.00 53.72 268 ILE A CA 1
ATOM 2278 C C . ILE A 1 268 ? -0.433 -3.959 27.702 1.00 53.72 268 ILE A C 1
ATOM 2280 O O . ILE A 1 268 ? -0.795 -3.301 28.672 1.00 53.72 268 ILE A O 1
ATOM 2284 N N . LEU A 1 269 ? -1.162 -4.963 27.206 1.00 53.97 269 LEU A N 1
ATOM 2285 C CA . LEU A 1 269 ? -2.455 -5.336 27.786 1.00 53.97 269 LEU A CA 1
ATOM 2286 C C . LEU A 1 269 ? -2.339 -5.788 29.250 1.00 53.97 269 LEU A C 1
ATOM 2288 O O . LEU A 1 269 ? -3.248 -5.543 30.041 1.00 53.97 269 LEU A O 1
ATOM 2292 N N . LYS A 1 270 ? -1.215 -6.410 29.630 1.00 50.78 270 LYS A N 1
ATOM 2293 C CA . LYS A 1 270 ? -0.963 -6.865 31.005 1.00 50.78 270 LYS A CA 1
ATOM 2294 C C . LYS A 1 270 ? -0.703 -5.715 31.987 1.00 50.78 270 LYS A C 1
ATOM 2296 O O . LYS A 1 270 ? -0.975 -5.877 33.173 1.00 50.78 270 LYS A O 1
ATOM 2301 N N . LYS A 1 271 ? -0.189 -4.569 31.524 1.00 50.78 271 LYS A N 1
ATOM 2302 C CA . LYS A 1 271 ? 0.152 -3.425 32.388 1.00 50.78 271 LYS A CA 1
ATOM 2303 C C . LYS A 1 271 ? -1.079 -2.621 32.828 1.00 50.78 271 LYS A C 1
ATOM 2305 O O . LYS A 1 271 ? -1.084 -2.109 33.941 1.00 50.78 271 LYS A O 1
ATOM 2310 N N . ASP A 1 272 ? -2.126 -2.573 32.005 1.00 48.94 272 ASP A N 1
ATOM 2311 C CA . ASP A 1 272 ? -3.300 -1.721 32.255 1.00 48.94 272 ASP A CA 1
ATOM 2312 C C . ASP A 1 272 ? -4.427 -2.388 33.058 1.00 48.94 272 ASP A C 1
ATOM 2314 O O . ASP A 1 272 ? -5.441 -1.748 33.325 1.00 48.94 272 ASP A O 1
ATOM 2318 N N . GLY A 1 273 ? -4.288 -3.660 33.453 1.00 48.72 273 GLY A N 1
ATOM 2319 C CA . GLY A 1 273 ? -5.194 -4.360 34.385 1.00 48.72 273 GLY A CA 1
ATOM 2320 C C . GLY A 1 273 ? -6.660 -4.540 33.942 1.00 48.72 273 GLY A C 1
ATOM 2321 O O . GLY A 1 273 ? -7.355 -5.373 34.510 1.00 48.72 273 GLY A O 1
ATOM 2322 N N . ASN A 1 274 ? -7.121 -3.822 32.913 1.00 48.25 274 ASN A N 1
ATOM 2323 C CA . ASN A 1 274 ? -8.529 -3.686 32.522 1.00 48.25 274 ASN A CA 1
ATOM 2324 C C . ASN A 1 274 ? -8.793 -3.930 31.023 1.00 48.25 274 ASN A C 1
ATOM 2326 O O . ASN A 1 274 ? -9.924 -3.779 30.561 1.00 48.25 274 ASN A O 1
ATOM 2330 N N . HIS A 1 275 ? -7.784 -4.315 30.234 1.00 47.06 275 HIS A N 1
ATOM 2331 C CA . HIS A 1 275 ? -7.915 -4.448 28.774 1.00 47.06 275 HIS A CA 1
ATOM 2332 C C . HIS A 1 275 ? -7.544 -5.838 28.230 1.00 47.06 275 HIS A C 1
ATOM 2334 O O . HIS A 1 275 ? -7.128 -5.970 27.084 1.00 47.06 275 HIS A O 1
ATOM 2340 N N . CYS A 1 276 ? -7.779 -6.910 28.992 1.00 38.53 276 CYS A N 1
ATOM 2341 C CA . CYS A 1 276 ? -7.569 -8.295 28.532 1.00 38.53 276 CYS A CA 1
ATOM 2342 C C . CYS A 1 276 ? -8.474 -8.760 27.364 1.00 38.53 276 CYS A C 1
ATOM 2344 O O . CYS A 1 276 ? -8.416 -9.923 26.980 1.00 38.53 276 CYS A O 1
ATOM 2346 N N . CYS A 1 277 ? -9.297 -7.894 26.767 1.00 39.84 277 CYS A N 1
ATOM 2347 C CA . CYS A 1 277 ? -10.444 -8.320 25.960 1.00 39.84 277 CYS A CA 1
ATOM 2348 C C . CYS A 1 277 ? -10.545 -7.693 24.559 1.00 39.84 277 CYS A C 1
ATOM 2350 O O . CYS A 1 277 ? -11.638 -7.633 24.010 1.00 39.84 277 CYS A O 1
ATOM 2352 N N . LEU A 1 278 ? -9.447 -7.240 23.943 1.00 39.84 278 LEU A N 1
ATOM 2353 C CA . LEU A 1 278 ? -9.513 -6.692 22.573 1.00 39.84 278 LEU A CA 1
ATOM 2354 C C . LEU A 1 278 ? -9.213 -7.696 21.452 1.00 39.84 278 LEU A C 1
ATOM 2356 O O . LEU A 1 278 ? -9.472 -7.379 20.296 1.00 39.84 278 LEU A O 1
ATOM 2360 N N . LEU A 1 279 ? -8.711 -8.899 21.756 1.00 34.47 279 LEU A N 1
ATOM 2361 C CA . LEU A 1 279 ? -8.392 -9.885 20.711 1.00 34.47 279 LEU A CA 1
ATOM 2362 C C . LEU A 1 279 ? -9.501 -10.908 20.441 1.00 34.47 279 LEU A C 1
ATOM 2364 O O . LEU A 1 279 ? -9.567 -11.418 19.332 1.00 34.47 279 LEU A O 1
ATOM 2368 N N . PHE A 1 280 ? -10.400 -11.157 21.396 1.00 30.94 280 PHE A N 1
ATOM 2369 C CA . PHE A 1 280 ? -11.551 -12.053 21.234 1.00 30.94 280 PHE A CA 1
ATOM 2370 C C . PHE A 1 280 ? -12.648 -11.710 22.250 1.00 30.94 280 PHE A C 1
ATOM 2372 O O . PHE A 1 280 ? -13.032 -12.555 23.055 1.00 30.94 280 PHE A O 1
ATOM 2379 N N . GLN A 1 281 ? -13.171 -10.481 22.251 1.00 25.62 281 GLN A N 1
ATOM 2380 C CA . GLN A 1 281 ? -14.557 -10.352 22.700 1.00 25.62 281 GLN A CA 1
ATOM 2381 C C . GLN A 1 281 ? -15.418 -10.921 21.571 1.00 25.62 281 GLN A C 1
ATOM 2383 O O . GLN A 1 281 ? -15.400 -10.360 20.471 1.00 25.62 281 GLN A O 1
ATOM 2388 N N . PRO A 1 282 ? -16.104 -12.063 21.776 1.00 27.59 282 PRO A N 1
ATOM 2389 C CA . PRO A 1 282 ? -17.086 -12.498 20.808 1.00 27.59 282 PRO A CA 1
ATOM 2390 C C . PRO A 1 282 ? -18.096 -11.363 20.702 1.00 27.59 282 PRO A C 1
ATOM 2392 O O . PRO A 1 282 ? -18.549 -10.842 21.719 1.00 27.59 282 PRO A O 1
ATOM 2395 N N . PHE A 1 283 ? -18.380 -10.952 19.472 1.00 34.31 283 PHE A N 1
ATOM 2396 C CA . PHE A 1 283 ? -19.499 -10.080 19.165 1.00 34.31 283 PHE A CA 1
ATOM 2397 C C . PHE A 1 283 ? -20.758 -10.662 19.830 1.00 34.31 283 PHE A C 1
ATOM 2399 O O . PHE A 1 283 ? -21.300 -11.659 19.353 1.00 34.31 283 PHE A O 1
ATOM 2406 N N . LEU A 1 284 ? -21.163 -10.062 20.948 1.00 30.48 284 LEU A N 1
ATOM 2407 C CA . LEU A 1 284 ? -22.468 -10.203 21.585 1.00 30.48 284 LEU A CA 1
ATOM 2408 C C . LEU A 1 284 ? -23.184 -8.863 21.443 1.00 30.48 284 LEU A C 1
ATOM 2410 O O . LEU A 1 284 ? -22.551 -7.829 21.759 1.00 30.48 284 LEU A O 1
#

Organism: NCBI:txid2499159

pLDDT: mean 80.71, std 15.42, range [25.62, 98.38]

Mean predicted aligned error: 9.23 Å

InterPro domains:
  IPR018650 Sulfolobus virus STSV1, Orf64 [PF09852] (18-264)